Protein AF-A0A840XYU3-F1 (afdb_monomer)

pLDDT: mean 92.29, std 11.72, range [39.78, 98.94]

Secondary structure (DSSP, 8-state):
----EEEETTEEEETTSPEEETTTTEEE--SS---S--EEE-HHHHHHHHHHTS------EEEE--SS--HHHHHHHHHHHHHHHHTT--EEE--SSTHHHHHHHHHHHTT--EEEEESSS-GGGS-TT-SEEEE---GGGHHHHHHHH-SEEEE----SSSP-HHHHHHHHHHHHTT-EEEE-TTS---TTPEE-SSHHHHHHHHHHHHTT-SPP--PPP--

Radius of gyration: 17.76 Å; Cα contacts (8 Å, |Δi|>4): 536; chains: 1; bounding box: 40×42×53 Å

Solvent-accessible surface area (backbone atoms only — not comparable to full-atom values): 11229 Å² total; per-residue (Å²): 131,84,77,51,29,32,43,31,88,90,40,50,32,39,73,90,53,28,34,55,39,40,76,78,49,41,76,38,86,57,97,68,74,79,89,57,80,66,40,81,42,54,55,48,58,46,39,22,41,28,45,73,72,50,70,24,66,73,58,29,35,23,46,42,35,21,68,82,48,52,75,64,24,31,50,47,16,18,43,32,24,22,42,35,12,67,34,47,37,32,32,34,31,59,22,32,66,38,16,35,31,31,19,21,43,20,13,43,78,47,72,28,49,27,34,10,49,30,40,42,70,59,47,82,66,36,33,94,39,43,72,44,56,43,43,63,52,58,40,74,61,47,47,56,50,50,29,67,68,27,57,30,38,37,27,25,18,28,49,56,88,79,59,25,61,68,35,52,50,30,51,52,48,20,39,74,69,41,26,51,32,34,24,30,87,42,20,58,92,55,94,81,55,44,77,32,95,46,36,64,56,46,36,41,52,52,23,27,48,62,65,59,71,46,79,76,50,74,51,78,78,89,123

Foldseek 3Di:
DQFFWKQAPLWIATPVQWTQDQAVLDTHHDPDHGPGDIDTDHLLRVLLCSQPPSVHDQQEEEEDEDQADDPQLLVQLLQLLQLQLLSNHEYEYQQAHDSPLSSLNSNVVNVGAYEHEHLAQDQVRGRPSHPHRDGDVNHLVCLLVRLVSHQAYEYSAQQDPVRDPSQVVSQVSNLQVQHAYEYEDHGDDDPQHHYDPHSNRVSSVVSCVSSVNDDGRDRPPDD

Organism: NCBI:txid1452450

Nearest PDB structures (foldseek):
  6y01-assembly1_CCC  TM=9.067E-01  e=8.355E-12  Rippkaea orientalis PCC 8801
  1wek-assembly1_F  TM=7.446E-01  e=6.866E-07  Thermus thermophilus
  1wek-assembly1_C  TM=6.849E-01  e=1.318E-06  Thermus thermophilus
  1wek-assembly1_E  TM=6.751E-01  e=2.246E-06  Thermus thermophilus
  5wq3-assembly1_C-3  TM=7.238E-01  e=1.328E-05  Corynebacterium glutamicum

Sequence (223 aa):
MQDDLLLADAVLWRGDGAMLDPLTLRWQERPSRPTGKARPVSATEAARWVLTQGGGRRLPVAIIGPREPTPRALADAEAVGRALALLGFPLICGGRGGAMEAASRGCAAAGGLMIGILPSEDWREANPHVAIPLATGIGEARNAIIATAAFALVSVGGREEPVSYGTISEMAFGLRHGRLVIGMEEAPDLPGVVRCATAEEAAARVAARYLGLAPPSRAPAAG

Structure (mmCIF, N/CA/C/O backbone):
data_AF-A0A840XYU3-F1
#
_entry.id   AF-A0A840XYU3-F1
#
loop_
_atom_site.group_PDB
_atom_site.id
_atom_site.type_symbol
_atom_site.label_atom_id
_atom_site.label_alt_id
_atom_site.label_comp_id
_atom_site.label_asym_id
_atom_site.label_entity_id
_atom_site.label_seq_id
_atom_site.pdbx_PDB_ins_code
_atom_site.Cartn_x
_atom_site.Cartn_y
_atom_site.Cartn_z
_atom_site.occupancy
_atom_site.B_iso_or_equiv
_atom_site.auth_seq_id
_atom_site.auth_comp_id
_atom_site.auth_asym_id
_atom_site.auth_atom_id
_atom_site.pdbx_PDB_model_num
ATOM 1 N N . MET A 1 1 ? 5.800 4.715 22.056 1.00 43.78 1 MET A N 1
ATOM 2 C CA . MET A 1 1 ? 4.642 4.308 22.872 1.00 43.78 1 MET A CA 1
ATOM 3 C C . MET A 1 1 ? 3.892 3.281 22.061 1.00 43.78 1 MET A C 1
ATOM 5 O O . MET A 1 1 ? 3.690 3.520 20.880 1.00 43.78 1 MET A O 1
ATOM 9 N N . GLN A 1 2 ? 3.618 2.116 22.632 1.00 53.22 2 GLN A N 1
ATOM 10 C CA . GLN A 1 2 ? 2.767 1.123 21.989 1.00 53.22 2 GLN A CA 1
ATOM 11 C C . GLN A 1 2 ? 1.339 1.642 22.156 1.00 53.22 2 GLN A C 1
ATOM 13 O O . GLN A 1 2 ? 0.924 1.889 23.284 1.00 53.22 2 GLN A O 1
ATOM 18 N N . ASP A 1 3 ? 0.653 1.954 21.060 1.00 66.50 3 ASP A N 1
ATOM 19 C CA . ASP A 1 3 ? -0.721 2.440 21.152 1.00 66.50 3 ASP A CA 1
ATOM 20 C C . ASP A 1 3 ? -1.597 1.299 21.673 1.00 66.50 3 ASP A C 1
ATOM 22 O O . ASP A 1 3 ? -1.727 0.262 21.019 1.00 66.50 3 ASP A O 1
ATOM 26 N N . ASP A 1 4 ? -2.161 1.475 22.868 1.00 88.25 4 ASP A N 1
ATOM 27 C CA . ASP A 1 4 ? -3.043 0.495 23.499 1.00 88.25 4 ASP A CA 1
ATOM 28 C C . ASP A 1 4 ? -4.364 0.431 22.722 1.00 88.25 4 ASP A C 1
ATOM 30 O O . ASP A 1 4 ? -5.292 1.198 22.977 1.00 88.25 4 ASP A O 1
ATOM 34 N N . LEU A 1 5 ? -4.447 -0.451 21.728 1.00 94.12 5 LEU A N 1
ATOM 35 C CA . LEU A 1 5 ? -5.662 -0.673 20.950 1.00 94.12 5 LEU A CA 1
ATOM 36 C C . LEU A 1 5 ? -6.465 -1.835 21.531 1.00 94.12 5 LEU A C 1
ATOM 38 O O . LEU A 1 5 ? -5.931 -2.901 21.848 1.00 94.12 5 LEU A O 1
ATOM 42 N N . LEU A 1 6 ? -7.776 -1.641 21.628 1.00 94.06 6 LEU A N 1
ATOM 43 C CA . LEU A 1 6 ? -8.706 -2.595 22.219 1.00 94.06 6 LEU A CA 1
ATOM 44 C C . LEU A 1 6 ? -9.883 -2.826 21.271 1.00 94.06 6 LEU A C 1
ATOM 46 O O . LEU A 1 6 ? -10.494 -1.878 20.785 1.00 94.06 6 LEU A O 1
ATOM 50 N N . LEU A 1 7 ? -10.242 -4.085 21.039 1.00 93.38 7 LEU A N 1
ATOM 51 C CA . LEU A 1 7 ? -11.465 -4.455 20.334 1.00 93.38 7 LEU A CA 1
ATOM 52 C C . LEU A 1 7 ? -12.524 -4.890 21.351 1.00 93.38 7 LEU A C 1
ATOM 54 O O . LEU A 1 7 ? -12.299 -5.836 22.108 1.00 93.38 7 LEU A O 1
ATOM 58 N N . ALA A 1 8 ? -13.670 -4.213 21.365 1.00 91.94 8 ALA A N 1
ATOM 59 C CA . ALA A 1 8 ? -14.793 -4.520 22.250 1.00 91.94 8 ALA A CA 1
ATOM 60 C C . ALA A 1 8 ? -16.113 -4.164 21.562 1.00 91.94 8 ALA A C 1
ATOM 62 O 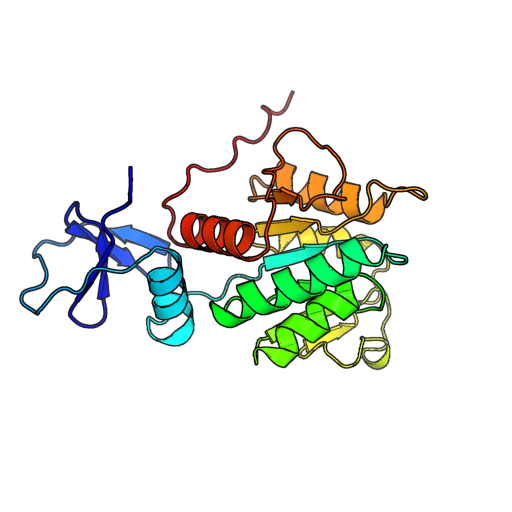O . ALA A 1 8 ? -16.197 -3.123 20.919 1.00 91.94 8 ALA A O 1
ATOM 63 N N . ASP A 1 9 ? -17.130 -5.020 21.691 1.00 87.38 9 ASP A N 1
ATOM 64 C CA . ASP A 1 9 ? -18.490 -4.770 21.185 1.00 87.38 9 ASP A CA 1
ATOM 65 C C . ASP A 1 9 ? -18.545 -4.376 19.693 1.00 87.38 9 ASP A C 1
ATOM 67 O O . ASP A 1 9 ? -19.297 -3.495 19.292 1.00 87.38 9 ASP A O 1
ATOM 71 N N . ALA A 1 10 ? -17.716 -5.032 18.866 1.00 89.38 10 ALA A N 1
ATOM 72 C CA . ALA A 1 10 ? -17.535 -4.731 17.438 1.00 89.38 10 ALA A CA 1
ATOM 73 C C . ALA A 1 10 ? -17.100 -3.280 17.152 1.00 89.38 10 ALA A C 1
ATOM 75 O O . ALA A 1 10 ? -17.437 -2.709 16.117 1.00 89.38 10 ALA A O 1
ATOM 76 N N . VAL A 1 11 ? -16.326 -2.698 18.067 1.00 91.25 11 VAL A N 1
ATOM 77 C CA . VAL A 1 11 ? -15.784 -1.346 17.983 1.00 91.25 11 VAL A CA 1
ATOM 78 C C . VAL A 1 11 ? -14.295 -1.368 18.331 1.00 91.25 11 VAL A C 1
ATOM 80 O O . VAL A 1 11 ? -13.872 -2.061 19.261 1.00 91.25 11 VAL A O 1
ATOM 83 N N . LEU A 1 12 ? -13.499 -0.598 17.584 1.00 94.44 12 LEU A N 1
ATOM 84 C CA . LEU A 1 12 ? -12.086 -0.384 17.879 1.00 94.44 12 LEU A CA 1
ATOM 85 C C . LEU A 1 12 ? -11.907 0.850 18.770 1.00 94.44 12 LEU A C 1
ATOM 87 O O . LEU A 1 12 ? -12.360 1.948 18.438 1.00 94.44 12 LEU A O 1
ATOM 91 N N . TRP A 1 13 ? -11.194 0.655 19.870 1.00 93.00 13 TRP A N 1
ATOM 92 C CA . TRP A 1 13 ? -10.909 1.649 20.893 1.00 93.00 13 TRP A CA 1
ATOM 93 C C . TRP A 1 13 ? -9.406 1.876 21.026 1.00 93.00 13 TRP A C 1
ATOM 95 O O . TRP A 1 13 ? -8.604 0.974 20.777 1.00 93.00 13 TRP A O 1
ATOM 105 N N . ARG A 1 14 ? -9.041 3.073 21.473 1.00 91.88 14 ARG A N 1
ATOM 106 C CA . ARG A 1 14 ? -7.701 3.432 21.937 1.00 91.88 14 ARG A CA 1
ATOM 107 C C . ARG A 1 14 ? -7.708 3.523 23.465 1.00 91.88 14 ARG A C 1
ATOM 109 O O . ARG A 1 14 ? -8.756 3.757 24.063 1.00 91.88 14 ARG A O 1
ATOM 116 N N . GLY A 1 15 ? -6.562 3.319 24.113 1.00 86.62 15 GLY A N 1
ATOM 117 C CA . GLY A 1 15 ? -6.442 3.208 25.574 1.00 86.62 15 GLY A CA 1
ATOM 118 C C . GLY A 1 15 ? -6.895 4.444 26.360 1.00 86.62 15 GLY A C 1
ATOM 119 O O . GLY A 1 15 ? -7.270 4.338 27.528 1.00 86.62 15 GLY A O 1
ATOM 120 N N . ASP A 1 16 ? -6.950 5.607 25.710 1.00 87.12 16 ASP A N 1
ATOM 121 C CA . ASP A 1 16 ? -7.533 6.833 26.265 1.00 87.12 16 ASP A CA 1
ATOM 122 C C . ASP A 1 16 ? -9.074 6.811 26.316 1.00 87.12 16 ASP A C 1
ATOM 124 O O . ASP A 1 16 ? -9.685 7.631 26.995 1.00 87.12 16 ASP A O 1
ATOM 128 N N . GLY A 1 17 ? -9.714 5.822 25.691 1.00 87.94 17 GLY A N 1
ATOM 129 C CA . GLY A 1 17 ? -11.164 5.669 25.608 1.00 87.94 17 GLY A CA 1
ATOM 130 C C . GLY A 1 17 ? -11.772 6.239 24.329 1.00 87.94 17 GLY A C 1
ATOM 131 O O . GLY A 1 17 ? -12.995 6.209 24.193 1.00 87.94 17 GLY A O 1
ATOM 132 N N . ALA A 1 18 ? -10.962 6.732 23.387 1.00 91.38 18 ALA A N 1
ATOM 133 C CA . ALA A 1 18 ? -11.467 7.170 22.094 1.00 91.38 18 ALA A CA 1
ATOM 134 C C . ALA A 1 18 ? -11.875 5.973 21.221 1.00 91.38 18 ALA A C 1
ATOM 136 O O . ALA A 1 18 ? -11.224 4.927 21.219 1.00 91.38 18 ALA A O 1
ATOM 137 N N . MET A 1 19 ? -12.937 6.147 20.440 1.00 92.75 19 MET A N 1
ATOM 138 C CA . MET A 1 19 ? -13.451 5.175 19.479 1.00 92.75 19 MET A CA 1
ATOM 139 C C . MET A 1 19 ? -13.054 5.570 18.057 1.00 92.75 19 MET A C 1
ATOM 141 O O . MET A 1 19 ? -13.192 6.736 17.687 1.00 92.75 19 MET A O 1
ATOM 145 N N . LEU A 1 20 ? -12.626 4.613 17.234 1.00 94.62 20 LEU A N 1
ATOM 146 C CA . LEU A 1 20 ? -12.404 4.869 15.813 1.00 94.62 20 LEU A CA 1
ATOM 147 C C . LEU A 1 20 ? -13.741 4.889 15.061 1.00 94.62 20 LEU A C 1
ATOM 149 O O . LEU A 1 20 ? -14.465 3.895 15.049 1.00 94.62 20 LEU A O 1
ATOM 153 N N . ASP A 1 21 ? -14.034 5.986 14.368 1.00 94.31 21 ASP A N 1
ATOM 154 C CA . ASP A 1 21 ? -15.036 5.992 13.303 1.00 94.31 21 ASP A CA 1
ATOM 155 C C . ASP A 1 21 ? -14.424 5.364 12.036 1.00 94.31 21 ASP A C 1
ATOM 157 O O . ASP A 1 21 ? -13.499 5.940 11.454 1.00 94.31 21 ASP A O 1
ATOM 161 N N . PRO A 1 22 ? -14.917 4.200 11.576 1.00 93.25 22 PRO A N 1
ATOM 162 C CA . PRO A 1 22 ? -14.317 3.465 10.464 1.00 93.25 22 PRO A CA 1
ATOM 163 C C . PRO A 1 22 ? -14.476 4.177 9.110 1.00 93.25 22 PRO A C 1
ATOM 165 O O . PRO A 1 22 ? -13.704 3.925 8.180 1.00 93.25 22 PRO A O 1
ATOM 168 N N . LEU A 1 23 ? -15.448 5.084 8.974 1.00 93.19 23 LEU A N 1
ATOM 169 C CA . LEU A 1 23 ? -15.700 5.796 7.723 1.00 93.19 23 LEU A CA 1
ATOM 170 C C . LEU A 1 23 ? -14.867 7.065 7.598 1.00 93.19 23 LEU A C 1
ATOM 172 O O . LEU A 1 23 ? -14.498 7.437 6.484 1.00 93.19 23 LEU A O 1
ATOM 176 N N . THR A 1 24 ? -14.592 7.747 8.707 1.00 93.12 24 THR A N 1
ATOM 177 C CA . THR A 1 24 ? -13.773 8.970 8.706 1.00 93.12 24 THR A CA 1
ATOM 178 C C . THR A 1 24 ? -12.330 8.727 9.135 1.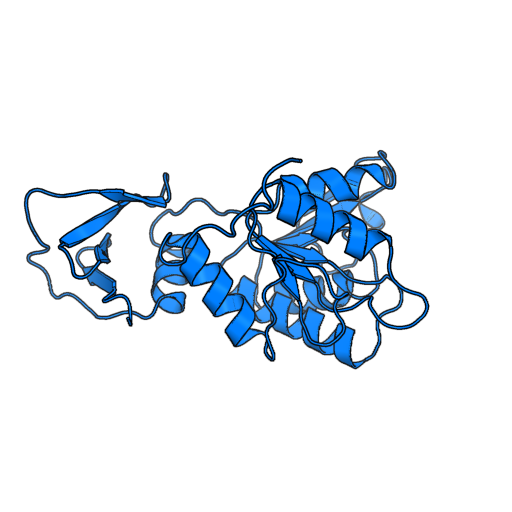00 93.12 24 THR A C 1
ATOM 180 O O . THR A 1 24 ? -11.485 9.594 8.913 1.00 93.12 24 THR A O 1
ATOM 183 N N . LEU A 1 25 ? -12.045 7.553 9.712 1.00 92.56 25 LEU A N 1
ATOM 184 C CA . LEU A 1 25 ? -10.766 7.170 10.318 1.00 92.56 25 LEU A CA 1
ATOM 185 C C . LEU A 1 25 ? -10.306 8.162 11.396 1.00 92.56 25 LEU A C 1
ATOM 187 O O . LEU A 1 25 ? -9.113 8.397 11.581 1.00 92.56 25 LEU A O 1
ATOM 191 N N . ARG A 1 26 ? -11.266 8.776 12.098 1.00 93.31 26 ARG A N 1
ATOM 192 C CA . ARG A 1 26 ? -11.010 9.701 13.204 1.00 93.31 26 ARG A CA 1
ATOM 193 C C . ARG A 1 26 ? -11.346 9.042 14.530 1.00 93.31 26 ARG A C 1
ATOM 195 O O . ARG A 1 26 ? -12.370 8.377 14.658 1.00 93.31 26 ARG A O 1
ATOM 202 N N . TRP A 1 27 ? -10.494 9.289 15.515 1.00 93.62 27 TRP A N 1
ATOM 203 C CA . TRP A 1 27 ? -10.746 8.941 16.907 1.00 93.62 27 TRP A CA 1
ATOM 204 C C . TRP A 1 27 ? -11.700 9.967 17.522 1.00 93.62 27 TRP A C 1
ATOM 206 O O . TRP A 1 27 ? -11.443 11.168 17.444 1.00 93.62 27 TRP A O 1
ATOM 216 N N . GLN A 1 28 ? -12.804 9.496 18.093 1.00 92.62 28 GLN A N 1
ATOM 217 C CA . GLN A 1 28 ? -13.862 10.316 18.679 1.00 92.62 28 GLN A CA 1
ATOM 218 C C . GLN A 1 28 ? -14.058 9.947 20.147 1.00 92.62 28 GLN A C 1
ATOM 220 O O . GLN A 1 28 ? -14.021 8.770 20.511 1.00 92.62 28 GLN A O 1
ATOM 225 N N . GLU A 1 29 ? -14.298 10.947 20.990 1.00 88.00 29 GLU A N 1
ATOM 226 C CA . GLU A 1 29 ? -14.695 10.706 22.374 1.00 88.00 29 GLU A CA 1
ATOM 227 C C . GLU A 1 29 ? -16.095 10.086 22.423 1.00 88.00 29 GLU A C 1
ATOM 229 O O . GLU A 1 29 ? -16.994 10.463 21.665 1.00 88.00 29 GLU A O 1
ATOM 234 N N . ARG A 1 30 ? -16.291 9.133 23.336 1.00 74.25 30 ARG A N 1
ATOM 235 C CA . ARG A 1 30 ? -17.612 8.600 23.669 1.00 74.25 30 ARG A CA 1
ATOM 236 C C . ARG A 1 30 ? -17.901 8.760 25.158 1.00 74.25 30 ARG A C 1
ATOM 238 O O . ARG A 1 30 ? -16.986 8.639 25.968 1.00 74.25 30 ARG A O 1
ATOM 245 N N . PRO A 1 31 ? -19.177 8.964 25.527 1.00 61.16 31 PRO A N 1
ATOM 246 C CA . PRO A 1 31 ? -19.562 9.180 26.918 1.00 61.16 31 PRO A CA 1
ATOM 247 C C . PRO A 1 31 ? -19.416 7.936 27.809 1.00 61.16 31 PRO A C 1
ATOM 249 O O . PRO A 1 31 ? -19.335 8.079 29.025 1.00 61.16 31 PRO A O 1
ATOM 252 N N . SER A 1 32 ? -19.362 6.721 27.250 1.00 68.62 32 SER A N 1
ATOM 253 C CA . SER A 1 32 ? -19.168 5.492 28.029 1.00 68.62 32 SER A CA 1
ATOM 254 C C . SER A 1 32 ? -18.184 4.525 27.369 1.00 68.62 32 SER A C 1
ATOM 256 O O . SER A 1 32 ? -18.225 4.286 26.159 1.00 68.62 32 SER A O 1
ATOM 258 N N . ARG A 1 33 ? -17.291 3.968 28.199 1.00 66.62 33 ARG A N 1
ATOM 259 C CA . ARG A 1 33 ? -16.359 2.890 27.837 1.00 66.62 33 ARG A CA 1
ATOM 260 C C . ARG A 1 33 ? -17.118 1.578 27.586 1.00 66.62 33 ARG A C 1
ATOM 262 O O . ARG A 1 33 ? -18.207 1.405 28.138 1.00 66.62 33 ARG A O 1
ATOM 269 N N . PRO A 1 34 ? -16.553 0.653 26.788 1.00 65.94 34 PRO A N 1
ATOM 270 C CA . PRO A 1 34 ? -17.180 -0.638 26.532 1.00 65.94 34 PRO A CA 1
ATOM 271 C C . PRO A 1 34 ? -17.427 -1.390 27.844 1.00 65.94 34 PRO A C 1
ATOM 273 O O . PRO A 1 34 ? -16.566 -1.430 28.723 1.00 65.94 34 PRO A O 1
ATOM 276 N N . THR A 1 35 ? -18.618 -1.970 27.975 1.00 67.69 35 THR A N 1
ATOM 277 C CA . THR A 1 35 ? -19.001 -2.815 29.116 1.00 67.69 35 THR A CA 1
ATOM 278 C C . THR A 1 35 ? -18.702 -4.294 28.853 1.00 67.69 35 THR A C 1
ATOM 280 O O . THR A 1 35 ? -18.696 -5.094 29.790 1.00 67.69 35 THR A O 1
ATOM 283 N N . GLY A 1 36 ? -18.430 -4.664 27.594 1.00 70.19 36 GLY A N 1
ATOM 284 C CA . GLY A 1 36 ? -18.009 -6.000 27.184 1.00 70.19 36 GLY A CA 1
ATOM 285 C C . GLY A 1 36 ? -16.531 -6.313 27.455 1.00 70.19 36 GLY A C 1
ATOM 286 O O . GLY A 1 36 ? -15.731 -5.460 27.841 1.00 70.19 36 GLY A O 1
ATOM 287 N N . LYS A 1 37 ? -16.141 -7.576 27.225 1.00 81.50 37 LYS A N 1
ATOM 288 C CA . LYS A 1 37 ? -14.739 -8.019 27.327 1.00 81.50 37 LYS A CA 1
ATOM 289 C C . LYS A 1 37 ? -13.902 -7.370 26.221 1.00 81.50 37 LYS A C 1
ATOM 291 O O . LYS A 1 37 ? -14.009 -7.756 25.060 1.00 81.50 37 LYS A O 1
ATOM 296 N N . ALA A 1 38 ? -13.044 -6.426 26.593 1.00 87.31 38 ALA A N 1
ATOM 297 C CA . ALA A 1 38 ? -12.075 -5.829 25.683 1.00 87.31 38 ALA A CA 1
ATOM 298 C C . ALA A 1 38 ? -10.901 -6.782 25.415 1.00 87.31 38 ALA A C 1
ATOM 300 O O . ALA A 1 38 ? -10.324 -7.348 26.346 1.00 87.31 38 ALA A O 1
ATOM 301 N N . ARG A 1 39 ? -10.531 -6.943 24.141 1.00 92.44 39 ARG A N 1
ATOM 302 C CA . ARG A 1 39 ? -9.364 -7.724 23.711 1.00 92.44 39 ARG A CA 1
ATOM 303 C C . ARG A 1 39 ? -8.277 -6.790 23.165 1.00 92.44 39 ARG A C 1
ATOM 305 O O . ARG A 1 39 ? -8.560 -6.083 22.197 1.00 92.44 39 ARG A O 1
ATOM 312 N N . PRO A 1 40 ? -7.049 -6.811 23.710 1.00 94.19 40 PRO A N 1
ATOM 313 C CA . PRO A 1 40 ? -5.915 -6.108 23.118 1.00 94.19 40 PRO A CA 1
ATOM 314 C C . PRO A 1 40 ? -5.625 -6.586 21.695 1.00 94.19 40 PRO A C 1
ATOM 316 O O . PRO A 1 40 ? -5.710 -7.784 21.405 1.00 94.19 40 PRO A O 1
ATOM 319 N N . VAL A 1 41 ? -5.294 -5.646 20.814 1.00 95.75 41 VAL A N 1
ATOM 320 C CA . VAL A 1 41 ? -4.943 -5.903 19.413 1.00 95.75 41 VAL A CA 1
ATOM 321 C C . VAL A 1 41 ? -3.733 -5.071 19.009 1.00 95.75 41 VAL A C 1
ATOM 323 O O . VAL A 1 41 ? -3.562 -3.939 19.448 1.00 95.75 41 VAL A O 1
ATOM 326 N N . SER A 1 42 ? -2.893 -5.615 18.139 1.00 95.12 42 SER A N 1
ATOM 327 C CA . SER A 1 42 ? -1.846 -4.844 17.465 1.00 95.12 42 SER A CA 1
ATOM 328 C C . SER A 1 42 ? -2.432 -3.913 16.392 1.00 95.12 42 SER A C 1
ATOM 330 O O . SER A 1 42 ? -3.568 -4.086 15.945 1.00 95.12 42 SER A O 1
ATOM 332 N N . ALA A 1 43 ? -1.645 -2.942 15.913 1.00 95.12 43 ALA A N 1
ATOM 333 C CA . ALA A 1 43 ? -2.072 -2.033 14.843 1.00 95.12 43 ALA A CA 1
ATOM 334 C C . ALA A 1 43 ? -2.430 -2.768 13.537 1.00 95.12 43 ALA A C 1
ATOM 336 O O . ALA A 1 43 ? -3.369 -2.379 12.843 1.00 95.12 43 ALA A O 1
ATOM 337 N N . THR A 1 44 ? -1.721 -3.849 13.203 1.00 97.00 44 THR A N 1
ATOM 338 C CA . THR A 1 44 ? -2.005 -4.660 12.011 1.00 97.00 44 THR A CA 1
ATOM 339 C C . THR A 1 44 ? -3.290 -5.468 12.172 1.00 97.00 44 THR A C 1
ATOM 341 O O . THR A 1 44 ? -4.116 -5.476 11.260 1.00 97.00 44 THR A O 1
ATOM 344 N N . GLU A 1 45 ? -3.520 -6.082 13.337 1.00 97.25 45 GLU A N 1
ATOM 345 C CA . GLU A 1 45 ? -4.784 -6.767 13.642 1.00 97.25 45 GLU A CA 1
ATOM 346 C C . GLU A 1 45 ? -5.974 -5.802 13.638 1.00 97.25 45 GLU A C 1
ATOM 348 O O . GLU A 1 45 ? -7.023 -6.120 13.080 1.00 97.25 45 GLU A O 1
ATOM 353 N N . ALA A 1 46 ? -5.804 -4.614 14.222 1.00 97.19 46 ALA A N 1
ATOM 354 C CA . ALA A 1 46 ? -6.819 -3.571 14.254 1.00 97.19 46 ALA A CA 1
ATOM 355 C C . ALA A 1 46 ? -7.159 -3.063 12.845 1.00 97.19 46 ALA A C 1
ATOM 357 O O . ALA A 1 46 ? -8.330 -3.044 12.474 1.00 97.19 46 ALA A O 1
ATOM 358 N N . ALA A 1 47 ? -6.157 -2.711 12.031 1.00 97.62 47 ALA A N 1
ATOM 359 C CA . ALA A 1 47 ? -6.377 -2.270 10.653 1.00 97.62 47 ALA A CA 1
ATOM 360 C C . ALA A 1 47 ? -7.072 -3.358 9.822 1.00 97.62 47 ALA A C 1
ATOM 362 O O . ALA A 1 47 ? -8.049 -3.070 9.128 1.00 97.62 47 ALA A O 1
ATOM 363 N N . ARG A 1 48 ? -6.632 -4.617 9.961 1.00 98.00 48 ARG A N 1
ATOM 364 C CA . ARG A 1 48 ? -7.267 -5.762 9.302 1.00 98.00 48 ARG A CA 1
ATOM 365 C C . ARG A 1 48 ? -8.723 -5.911 9.710 1.00 98.00 48 ARG A C 1
ATOM 367 O O . ARG A 1 48 ? -9.580 -6.064 8.841 1.00 98.00 48 ARG A O 1
ATOM 374 N N . TRP A 1 49 ? -9.018 -5.849 11.007 1.00 97.75 49 TRP A N 1
ATOM 375 C CA . TRP A 1 49 ? -10.391 -5.909 11.495 1.00 97.75 49 TRP A CA 1
ATOM 376 C C . TRP A 1 49 ? -11.230 -4.774 10.899 1.00 97.75 49 TRP A C 1
ATOM 378 O O . TRP A 1 49 ? -12.281 -5.046 10.328 1.00 97.75 49 TRP A O 1
ATOM 388 N N . VAL A 1 50 ? -10.742 -3.529 10.922 1.00 97.62 50 VAL A N 1
ATOM 389 C CA . VAL A 1 50 ? -11.452 -2.370 10.353 1.00 97.62 50 VAL A CA 1
ATOM 390 C C . VAL A 1 50 ? -11.757 -2.574 8.861 1.00 97.62 50 VAL A C 1
ATOM 392 O O . VAL A 1 50 ? -12.884 -2.337 8.435 1.00 97.62 50 VAL A O 1
ATOM 395 N N . LEU A 1 51 ? -10.793 -3.048 8.067 1.00 97.38 51 LEU A N 1
ATOM 396 C CA . LEU A 1 51 ? -10.929 -3.216 6.610 1.00 97.38 51 LEU A CA 1
ATOM 397 C C . LEU A 1 51 ? -11.820 -4.400 6.191 1.00 97.38 51 LEU A C 1
ATOM 399 O O . LEU A 1 51 ? -12.422 -4.372 5.110 1.00 97.38 51 LEU A O 1
ATOM 403 N N . THR A 1 52 ? -11.898 -5.442 7.024 1.00 95.56 52 THR A N 1
ATOM 404 C CA . THR A 1 52 ? -12.569 -6.711 6.679 1.00 95.56 52 THR A CA 1
ATOM 405 C C . THR A 1 52 ? -13.894 -6.935 7.403 1.00 95.56 52 THR A C 1
ATOM 407 O O . THR A 1 52 ? -14.777 -7.580 6.846 1.00 95.56 52 THR A O 1
ATOM 410 N N . GLN A 1 53 ? -14.052 -6.399 8.614 1.00 95.81 53 GLN A N 1
ATOM 411 C CA . GLN A 1 53 ? -15.202 -6.650 9.492 1.00 95.81 53 GLN A CA 1
ATOM 412 C C . GLN A 1 53 ? -15.811 -5.356 10.053 1.00 95.81 53 GLN A C 1
ATOM 414 O O . GLN A 1 53 ? -17.025 -5.265 10.189 1.00 95.81 53 GLN A O 1
ATOM 419 N N . GLY A 1 54 ? -14.991 -4.344 10.343 1.00 93.50 54 GLY A N 1
ATOM 420 C CA . GLY A 1 54 ? -15.397 -3.094 10.993 1.00 93.50 54 GLY A CA 1
ATOM 421 C C . GLY A 1 54 ? -15.981 -2.023 10.067 1.00 93.50 54 GLY A C 1
ATOM 422 O O . GLY A 1 54 ? -16.215 -0.907 10.519 1.00 93.50 54 GLY A O 1
ATOM 423 N N . GLY A 1 55 ? -16.193 -2.320 8.780 1.00 94.81 55 GLY A N 1
ATOM 424 C CA . GLY A 1 55 ? -16.827 -1.394 7.830 1.00 94.81 55 GLY A CA 1
ATOM 425 C C . GLY A 1 55 ? -15.965 -0.193 7.417 1.00 94.81 55 GLY A C 1
ATOM 426 O O . GLY A 1 55 ? -16.498 0.837 7.010 1.00 94.81 55 GLY A O 1
ATOM 427 N N . GLY A 1 56 ? -14.640 -0.303 7.533 1.00 95.56 56 GLY A N 1
ATOM 428 C CA . GLY A 1 56 ? -13.696 0.762 7.206 1.00 95.56 56 GLY A CA 1
ATOM 429 C C . GLY A 1 56 ? -13.641 1.138 5.730 1.00 95.56 56 GLY A C 1
ATOM 430 O O . GLY A 1 56 ? -13.793 0.289 4.847 1.00 95.56 56 GLY A O 1
ATOM 431 N N . ARG A 1 57 ? -13.345 2.413 5.444 1.00 95.69 57 ARG A N 1
ATOM 432 C CA . ARG A 1 57 ? -13.044 2.845 4.070 1.00 95.69 57 ARG A CA 1
ATOM 433 C C . ARG A 1 57 ? -11.789 2.152 3.548 1.00 95.69 57 ARG A C 1
ATOM 435 O O . ARG A 1 57 ? -10.699 2.321 4.081 1.00 95.69 57 ARG A O 1
ATOM 442 N N . ARG A 1 58 ? -11.921 1.448 2.427 1.00 95.25 58 ARG A N 1
ATOM 443 C CA . ARG A 1 58 ? -10.801 0.780 1.759 1.00 95.25 58 ARG A CA 1
ATOM 444 C C . ARG A 1 58 ? -10.012 1.780 0.920 1.00 95.25 58 ARG A C 1
ATOM 446 O O . ARG A 1 58 ? -10.401 2.102 -0.198 1.00 95.25 58 ARG A O 1
ATOM 453 N N . LEU A 1 59 ? -8.928 2.297 1.488 1.00 96.56 59 LEU A N 1
ATOM 454 C CA . LEU A 1 59 ? -8.060 3.270 0.830 1.00 96.56 59 LEU A CA 1
ATOM 455 C C . LEU A 1 59 ? -6.882 2.548 0.154 1.00 96.56 59 LEU A C 1
ATOM 457 O O . LEU A 1 59 ? -6.196 1.783 0.834 1.00 96.56 59 LEU A O 1
ATOM 461 N N . PRO A 1 60 ? -6.643 2.749 -1.154 1.00 98.12 60 PRO A N 1
ATOM 462 C CA . PRO A 1 60 ? -5.643 1.976 -1.876 1.00 98.12 60 PRO A CA 1
ATOM 463 C C . PRO A 1 60 ? -4.213 2.360 -1.505 1.00 98.12 60 PRO A C 1
ATOM 465 O O . PRO A 1 60 ? -3.906 3.534 -1.304 1.00 98.12 60 PRO A O 1
ATOM 468 N N . VAL A 1 61 ? -3.329 1.367 -1.453 1.00 98.81 61 VAL A N 1
ATOM 469 C CA . VAL A 1 61 ? -1.884 1.556 -1.258 1.00 98.81 61 VAL A CA 1
ATOM 470 C C . VAL A 1 61 ? -1.185 1.327 -2.591 1.00 98.81 61 VAL A C 1
ATOM 472 O O . VAL A 1 61 ? -1.391 0.289 -3.222 1.00 98.81 61 VAL A O 1
ATOM 475 N N . ALA A 1 62 ? -0.382 2.290 -3.042 1.00 98.75 62 ALA A N 1
ATOM 476 C CA . ALA A 1 62 ? 0.360 2.128 -4.283 1.00 98.75 62 ALA A CA 1
ATOM 477 C C . ALA A 1 62 ? 1.614 1.288 -4.076 1.00 98.75 62 ALA A C 1
ATOM 479 O O . ALA A 1 62 ? 2.354 1.515 -3.118 1.00 98.75 62 ALA A O 1
ATOM 480 N N . ILE A 1 63 ? 1.887 0.383 -5.013 1.00 98.62 63 ILE A N 1
ATOM 481 C CA . ILE A 1 63 ? 3.194 -0.266 -5.133 1.00 98.62 63 ILE A CA 1
ATOM 482 C C . ILE A 1 63 ? 3.818 0.183 -6.448 1.00 98.62 63 ILE A C 1
ATOM 484 O O . ILE A 1 63 ? 3.260 -0.050 -7.522 1.00 98.62 63 ILE A O 1
ATOM 488 N N . ILE A 1 64 ? 4.967 0.844 -6.338 1.00 98.06 64 ILE A N 1
ATOM 489 C CA . ILE A 1 64 ? 5.676 1.482 -7.448 1.00 98.06 64 ILE A CA 1
ATOM 490 C C . ILE A 1 64 ? 7.086 0.906 -7.563 1.00 98.06 64 ILE A C 1
ATOM 492 O O . ILE A 1 64 ? 7.712 0.543 -6.567 1.00 98.06 64 ILE A O 1
ATOM 496 N N . GLY A 1 65 ? 7.596 0.801 -8.784 1.00 96.44 65 GLY A N 1
ATOM 497 C CA . GLY A 1 65 ? 8.901 0.200 -9.034 1.00 96.44 65 GLY A CA 1
ATOM 498 C C . GLY A 1 65 ? 9.240 0.130 -10.523 1.00 96.44 65 GLY A C 1
ATOM 499 O O . GLY A 1 65 ? 8.402 0.475 -11.361 1.00 96.44 65 GLY A O 1
ATOM 500 N N . PRO A 1 66 ? 10.464 -0.302 -10.860 1.00 94.88 66 PRO A N 1
ATOM 501 C CA . PRO A 1 66 ? 10.964 -0.318 -12.228 1.00 94.88 66 PRO A CA 1
ATOM 502 C C . PRO A 1 66 ? 10.259 -1.365 -13.101 1.00 94.88 66 PRO A C 1
ATOM 504 O O . PRO A 1 66 ? 9.754 -2.388 -12.625 1.00 94.88 66 PRO A O 1
ATOM 507 N N . ARG A 1 67 ? 10.282 -1.119 -14.418 1.00 93.38 67 ARG A N 1
ATOM 508 C CA . ARG A 1 67 ? 9.844 -2.085 -15.440 1.00 93.38 67 ARG A CA 1
ATOM 509 C C . ARG A 1 67 ? 10.773 -3.297 -15.517 1.00 93.38 67 ARG A C 1
ATOM 511 O O . ARG A 1 67 ? 10.298 -4.403 -15.745 1.00 93.38 67 ARG A O 1
ATOM 518 N N . GLU A 1 68 ? 12.063 -3.075 -15.300 1.00 93.44 68 GLU A N 1
ATOM 519 C CA . GLU A 1 68 ? 13.116 -4.091 -15.301 1.00 93.44 68 GLU A CA 1
ATOM 520 C C . GLU A 1 68 ? 13.707 -4.181 -13.885 1.00 93.44 68 GLU A C 1
ATOM 522 O O . GLU A 1 68 ? 14.734 -3.576 -13.595 1.00 93.44 68 GLU A O 1
ATOM 527 N N . PRO A 1 69 ? 12.998 -4.825 -12.941 1.00 95.19 69 PRO A N 1
ATOM 528 C CA . PRO A 1 69 ? 13.462 -4.969 -11.567 1.00 95.19 69 PRO A CA 1
ATOM 529 C C . PRO A 1 69 ? 14.569 -6.016 -11.434 1.00 95.19 69 PRO A C 1
ATOM 531 O O . PRO A 1 69 ? 14.597 -7.019 -12.148 1.00 95.19 69 PRO A O 1
ATOM 534 N N . THR A 1 70 ? 15.411 -5.832 -10.423 1.00 96.69 70 THR A N 1
ATOM 535 C CA . THR A 1 70 ? 16.330 -6.869 -9.952 1.00 96.69 70 THR A CA 1
ATOM 536 C C . THR A 1 70 ? 15.553 -8.046 -9.336 1.00 96.69 70 THR A C 1
ATOM 538 O O . THR A 1 70 ? 14.382 -7.902 -8.954 1.00 96.69 70 THR A O 1
ATOM 541 N N . PRO A 1 71 ? 16.193 -9.214 -9.144 1.00 97.00 71 PRO A N 1
ATOM 542 C CA . PRO A 1 71 ? 15.595 -10.320 -8.397 1.00 97.00 71 PRO A CA 1
ATOM 543 C C . PRO A 1 71 ? 15.153 -9.944 -6.977 1.00 97.00 71 PRO A C 1
ATOM 545 O O . PRO A 1 71 ? 14.131 -10.437 -6.499 1.00 97.00 71 PRO A O 1
ATOM 548 N N . ARG A 1 72 ? 15.892 -9.057 -6.303 1.00 96.25 72 ARG A N 1
ATOM 549 C CA . ARG A 1 72 ? 15.547 -8.606 -4.954 1.00 96.25 72 ARG A CA 1
ATOM 550 C C . ARG A 1 72 ? 14.355 -7.654 -4.973 1.00 96.25 72 ARG A C 1
ATOM 552 O O . ARG A 1 72 ? 13.422 -7.877 -4.210 1.00 96.25 72 ARG A O 1
ATOM 559 N N . ALA A 1 73 ? 14.316 -6.686 -5.888 1.00 97.44 73 ALA A N 1
ATOM 560 C CA . ALA A 1 73 ? 13.152 -5.820 -6.074 1.00 97.44 73 ALA A CA 1
ATOM 561 C C . ALA A 1 73 ? 11.884 -6.616 -6.437 1.00 97.44 73 ALA A C 1
ATOM 563 O O . ALA A 1 73 ? 10.793 -6.277 -5.985 1.00 97.44 73 ALA A O 1
ATOM 564 N N . LEU A 1 74 ? 12.006 -7.704 -7.211 1.00 98.44 74 LEU A N 1
ATOM 565 C CA . LEU A 1 74 ? 10.896 -8.632 -7.475 1.00 98.44 74 LEU A CA 1
ATOM 566 C C . LEU A 1 74 ? 10.411 -9.335 -6.201 1.00 98.44 74 LEU A C 1
ATOM 568 O O . LEU A 1 74 ? 9.201 -9.435 -5.986 1.00 98.44 74 LEU A O 1
ATOM 572 N N . ALA A 1 75 ? 11.336 -9.819 -5.368 1.00 98.56 75 ALA A N 1
ATOM 573 C CA . ALA A 1 75 ? 11.006 -10.474 -4.105 1.00 98.56 75 ALA A CA 1
ATOM 574 C C . ALA A 1 75 ? 10.334 -9.500 -3.125 1.00 98.56 75 ALA A C 1
ATOM 576 O O . ALA A 1 75 ? 9.282 -9.823 -2.570 1.00 98.56 75 ALA A O 1
ATOM 577 N N . ASP A 1 76 ? 10.880 -8.290 -2.983 1.00 98.62 76 ASP A N 1
ATOM 578 C CA . ASP A 1 76 ? 10.300 -7.224 -2.164 1.00 98.62 76 ASP A CA 1
ATOM 579 C C . ASP A 1 76 ? 8.909 -6.834 -2.679 1.00 98.62 76 ASP A C 1
ATOM 581 O O . ASP A 1 76 ? 7.968 -6.731 -1.894 1.00 98.62 76 ASP A O 1
ATOM 585 N N . ALA A 1 77 ? 8.740 -6.684 -3.997 1.00 98.75 77 ALA A N 1
ATOM 586 C CA . ALA A 1 77 ? 7.451 -6.378 -4.610 1.00 98.75 77 ALA A CA 1
ATOM 587 C C . ALA A 1 77 ? 6.384 -7.423 -4.275 1.00 98.75 77 ALA A C 1
ATOM 589 O O . ALA A 1 77 ? 5.291 -7.072 -3.822 1.00 98.75 77 ALA A O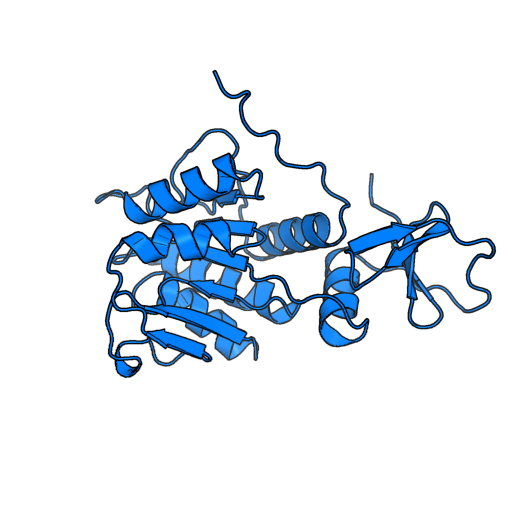 1
ATOM 590 N N . GLU A 1 78 ? 6.696 -8.706 -4.472 1.00 98.88 78 GLU A N 1
ATOM 591 C CA . GLU A 1 78 ? 5.768 -9.795 -4.177 1.00 98.88 78 GLU A CA 1
ATOM 592 C C . GLU A 1 78 ? 5.449 -9.885 -2.678 1.00 98.88 78 GLU A C 1
ATOM 594 O O . GLU A 1 78 ? 4.280 -10.020 -2.303 1.00 98.88 78 GLU A O 1
ATOM 599 N N . ALA A 1 79 ? 6.462 -9.765 -1.816 1.00 98.88 79 ALA A N 1
ATOM 600 C CA . ALA A 1 79 ? 6.290 -9.814 -0.368 1.00 98.88 79 ALA A CA 1
ATOM 601 C C . ALA A 1 79 ? 5.431 -8.646 0.143 1.00 98.88 79 ALA A C 1
ATOM 603 O O . ALA A 1 79 ? 4.481 -8.866 0.897 1.00 98.88 79 ALA A O 1
ATOM 604 N N . VAL A 1 80 ? 5.698 -7.417 -0.313 1.00 98.94 80 VAL A N 1
ATOM 605 C CA . VAL A 1 80 ? 4.913 -6.220 0.031 1.00 98.94 80 VAL A CA 1
ATOM 606 C C . VAL A 1 80 ? 3.471 -6.353 -0.458 1.00 98.94 80 VAL A C 1
ATOM 608 O O . VAL A 1 80 ? 2.538 -6.105 0.311 1.00 98.94 80 VAL A O 1
ATOM 611 N N . GLY A 1 81 ? 3.273 -6.788 -1.709 1.00 98.88 81 GLY A N 1
ATOM 612 C CA . GLY A 1 81 ? 1.943 -7.019 -2.275 1.00 98.88 81 GLY A CA 1
ATOM 613 C C . GLY A 1 81 ? 1.130 -8.020 -1.453 1.00 98.88 81 GLY A C 1
ATOM 614 O O . GLY A 1 81 ? -0.030 -7.766 -1.128 1.00 98.88 81 GLY A O 1
ATOM 615 N N . ARG A 1 82 ? 1.760 -9.125 -1.041 1.00 98.94 82 ARG A N 1
ATOM 616 C CA . ARG A 1 82 ? 1.155 -10.144 -0.175 1.00 98.94 82 ARG A CA 1
ATOM 617 C C . ARG A 1 82 ? 0.830 -9.599 1.217 1.00 98.94 82 ARG A C 1
ATOM 619 O O . ARG A 1 82 ? -0.289 -9.776 1.692 1.00 98.94 82 ARG A O 1
ATOM 626 N N . ALA A 1 83 ? 1.780 -8.927 1.866 1.00 98.88 83 ALA A N 1
ATOM 627 C CA . ALA A 1 83 ? 1.632 -8.440 3.237 1.00 98.88 83 ALA A CA 1
ATOM 628 C C . ALA A 1 83 ? 0.490 -7.421 3.372 1.00 98.88 83 ALA A C 1
ATOM 630 O O . ALA A 1 83 ? -0.345 -7.540 4.269 1.00 98.88 83 ALA A O 1
ATOM 631 N N . LEU A 1 84 ? 0.400 -6.453 2.456 1.00 98.81 84 LEU A N 1
ATOM 632 C CA . LEU A 1 84 ? -0.669 -5.451 2.471 1.00 98.81 84 LEU A CA 1
ATOM 633 C C . LEU A 1 84 ? -2.041 -6.055 2.133 1.00 98.81 84 LEU A C 1
ATOM 635 O O . LEU A 1 84 ? -3.041 -5.700 2.761 1.00 98.81 84 LEU A O 1
ATOM 63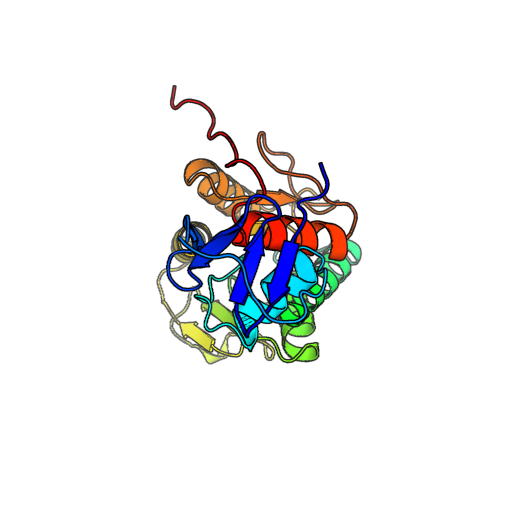9 N N . ALA A 1 85 ? -2.089 -7.003 1.192 1.00 98.62 85 ALA A N 1
ATOM 640 C CA . ALA A 1 85 ? -3.312 -7.721 0.845 1.00 98.62 85 ALA A CA 1
ATOM 641 C C . ALA A 1 85 ? -3.858 -8.555 2.017 1.00 98.62 85 ALA A C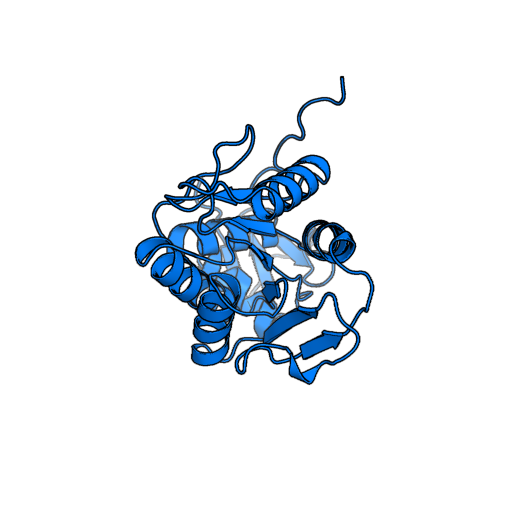 1
ATOM 643 O O . ALA A 1 85 ? -5.063 -8.542 2.259 1.00 98.62 85 ALA A O 1
ATOM 644 N N . LEU A 1 86 ? -2.990 -9.205 2.804 1.00 98.62 86 LEU A N 1
ATOM 645 C CA . LEU A 1 86 ? -3.388 -9.954 4.007 1.00 98.62 86 LEU A CA 1
ATOM 646 C C . LEU A 1 86 ? -4.023 -9.068 5.093 1.00 98.62 86 LEU A C 1
ATOM 648 O O . LEU A 1 86 ? -4.827 -9.552 5.895 1.00 98.62 86 LEU A O 1
ATOM 652 N N . LEU A 1 87 ? -3.696 -7.773 5.115 1.00 98.38 87 LEU A N 1
ATOM 653 C CA . LEU A 1 87 ? -4.355 -6.785 5.974 1.00 98.38 87 LEU A CA 1
ATOM 654 C C . LEU A 1 87 ? -5.685 -6.277 5.392 1.00 98.38 87 LEU A C 1
ATOM 656 O O . LEU A 1 87 ? -6.433 -5.607 6.094 1.00 98.38 87 LEU A O 1
ATOM 660 N N . GLY A 1 88 ? -6.010 -6.599 4.140 1.00 98.19 88 GLY A N 1
ATOM 661 C CA . GLY A 1 88 ? -7.247 -6.182 3.476 1.00 98.19 88 GLY A CA 1
ATOM 662 C C . GLY A 1 88 ? -7.169 -4.829 2.766 1.00 98.19 88 GLY A C 1
ATOM 663 O O . GLY A 1 88 ? -8.210 -4.296 2.375 1.00 98.19 88 GLY A O 1
ATOM 664 N N . PHE A 1 89 ? -5.972 -4.259 2.584 1.00 98.62 89 PHE A N 1
ATOM 665 C CA . PHE A 1 89 ? -5.819 -3.058 1.763 1.00 98.62 89 PHE A CA 1
ATOM 666 C C . PHE A 1 89 ? -6.040 -3.400 0.282 1.00 98.62 89 PHE A C 1
ATOM 668 O O . PHE A 1 89 ? -5.436 -4.355 -0.214 1.00 98.62 89 PHE A O 1
ATOM 675 N N . PRO A 1 90 ? -6.854 -2.623 -0.459 1.00 98.62 90 PRO A N 1
ATOM 676 C CA . PRO A 1 90 ? -6.759 -2.642 -1.909 1.00 98.62 90 PRO A CA 1
ATOM 677 C C . PRO A 1 90 ? -5.410 -2.056 -2.326 1.00 98.62 90 PRO A C 1
ATOM 679 O O . PRO A 1 90 ? -4.884 -1.147 -1.680 1.00 98.62 90 PRO A O 1
ATOM 682 N N . LEU A 1 91 ? -4.850 -2.568 -3.412 1.00 98.88 91 LEU A N 1
ATOM 683 C CA . LEU A 1 91 ? -3.585 -2.103 -3.961 1.00 98.88 91 LEU A CA 1
ATOM 684 C C . LEU A 1 91 ? -3.818 -1.423 -5.303 1.00 98.88 91 LEU A C 1
ATOM 686 O O . LEU A 1 91 ? -4.765 -1.752 -6.016 1.00 98.88 91 LEU A O 1
ATOM 690 N N . ILE A 1 92 ? -2.954 -0.471 -5.637 1.00 98.81 92 ILE A N 1
ATOM 691 C CA . ILE A 1 92 ? -2.973 0.231 -6.920 1.00 98.81 92 ILE A CA 1
ATOM 692 C C . ILE A 1 92 ? -1.572 0.241 -7.540 1.00 98.81 92 ILE A C 1
ATOM 694 O O . ILE A 1 92 ? -0.575 0.438 -6.849 1.00 98.81 92 ILE A O 1
ATOM 698 N N . CYS A 1 93 ? -1.470 0.009 -8.844 1.00 98.19 93 CYS A N 1
ATOM 699 C CA . CYS A 1 93 ? -0.211 0.113 -9.581 1.00 98.19 93 CYS A CA 1
ATOM 700 C C . CYS A 1 93 ? -0.468 0.475 -11.052 1.00 98.19 93 CYS A C 1
ATOM 702 O O . CYS A 1 93 ? -1.609 0.628 -11.484 1.00 98.19 93 CYS A O 1
ATOM 704 N N . GLY A 1 94 ? 0.592 0.581 -11.852 1.00 96.50 94 GLY A N 1
ATOM 705 C CA . GLY A 1 94 ? 0.508 0.781 -13.303 1.00 96.50 94 GLY A CA 1
ATOM 706 C C . GLY A 1 94 ? 0.095 -0.466 -14.102 1.00 96.50 94 GLY A C 1
ATOM 707 O O . GLY A 1 94 ? 0.060 -0.420 -15.329 1.00 96.50 94 GLY A O 1
ATOM 708 N N . GLY A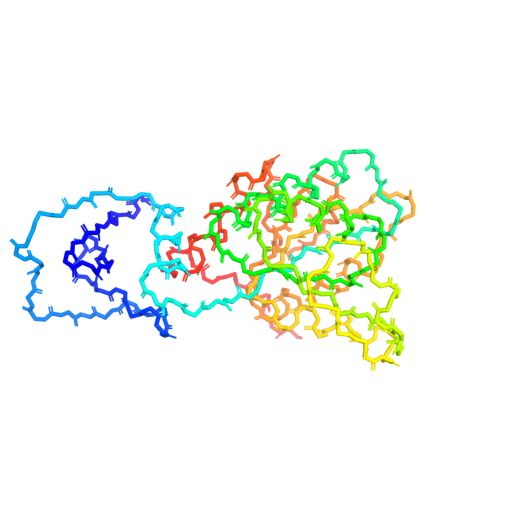 1 95 ? -0.172 -1.599 -13.455 1.00 93.69 95 GLY A N 1
ATOM 709 C CA . GLY A 1 95 ? -0.882 -2.745 -14.035 1.00 93.69 95 GLY A CA 1
ATOM 710 C C . GLY A 1 95 ? -0.174 -3.557 -15.125 1.00 93.69 95 GLY A C 1
ATOM 711 O O . GLY A 1 95 ? -0.733 -4.555 -15.556 1.00 93.69 95 GLY A O 1
ATOM 712 N N . ARG A 1 96 ? 1.034 -3.188 -15.566 1.00 93.88 96 ARG A N 1
ATOM 713 C CA . ARG A 1 96 ? 1.831 -3.952 -16.552 1.00 93.88 96 ARG A CA 1
ATOM 714 C C . ARG A 1 96 ? 2.853 -4.874 -15.852 1.00 93.88 96 ARG A C 1
ATOM 716 O O . ARG A 1 96 ? 2.679 -5.186 -14.675 1.00 93.88 96 ARG A O 1
ATOM 723 N N . GLY A 1 97 ? 3.872 -5.330 -16.587 1.00 95.25 97 GLY A N 1
ATOM 724 C CA . GLY A 1 97 ? 4.955 -6.205 -16.114 1.00 95.25 97 GLY A CA 1
ATOM 725 C C . GLY A 1 97 ? 5.934 -5.567 -15.115 1.00 95.25 97 GLY A C 1
ATOM 726 O O . GLY A 1 97 ? 5.759 -4.424 -14.680 1.00 95.25 97 GLY A O 1
ATOM 727 N N . GLY A 1 98 ? 7.002 -6.298 -14.790 1.00 96.31 98 GLY A N 1
ATOM 728 C CA . GLY A 1 98 ? 8.096 -5.826 -13.933 1.00 96.31 98 GLY A CA 1
ATOM 729 C C . GLY A 1 98 ? 7.762 -5.899 -12.442 1.00 96.31 98 GLY A C 1
ATOM 730 O O . GLY A 1 98 ? 7.082 -6.824 -11.994 1.00 96.31 98 GLY A O 1
ATOM 731 N N . ALA A 1 99 ? 8.209 -4.911 -11.658 1.00 97.50 99 ALA A N 1
ATOM 732 C CA . ALA A 1 99 ? 7.969 -4.892 -10.209 1.00 97.50 99 ALA A CA 1
ATOM 733 C C . ALA A 1 99 ? 6.467 -4.936 -9.870 1.00 97.50 99 ALA A C 1
ATOM 735 O O . ALA A 1 99 ? 6.036 -5.622 -8.946 1.00 97.50 99 ALA A O 1
ATOM 736 N N . MET A 1 100 ? 5.647 -4.245 -10.665 1.00 96.81 100 MET A N 1
ATOM 737 C CA . MET A 1 100 ? 4.199 -4.174 -10.464 1.00 96.81 100 MET A CA 1
ATOM 738 C C . MET A 1 100 ? 3.503 -5.520 -10.680 1.00 96.81 100 MET A C 1
ATOM 740 O O . MET A 1 100 ? 2.530 -5.819 -9.990 1.00 96.81 100 MET A O 1
ATOM 744 N N . GLU A 1 101 ? 3.994 -6.353 -11.596 1.00 98.69 101 GLU A N 1
ATOM 745 C CA . GLU A 1 101 ? 3.462 -7.700 -11.814 1.00 98.69 101 GLU A CA 1
ATOM 746 C C . GLU A 1 101 ? 3.787 -8.627 -10.643 1.00 98.69 101 GLU A C 1
ATOM 748 O O . GLU A 1 101 ? 2.903 -9.344 -10.179 1.00 98.69 101 GLU A O 1
ATOM 753 N N . ALA A 1 102 ? 5.004 -8.560 -10.095 1.00 98.75 102 ALA A N 1
ATOM 754 C CA . ALA A 1 102 ? 5.357 -9.301 -8.883 1.00 98.75 102 ALA A CA 1
ATOM 755 C C . ALA A 1 102 ? 4.499 -8.878 -7.680 1.00 98.75 102 ALA A C 1
ATOM 757 O O . ALA A 1 102 ? 3.953 -9.729 -6.976 1.00 98.75 102 ALA A O 1
ATOM 758 N N . ALA A 1 103 ? 4.282 -7.573 -7.502 1.00 98.81 103 ALA A N 1
ATOM 759 C CA . ALA A 1 103 ? 3.366 -7.054 -6.491 1.00 98.81 103 ALA A CA 1
ATOM 760 C C . ALA A 1 103 ? 1.919 -7.529 -6.698 1.00 98.81 103 ALA A C 1
ATOM 762 O O . ALA A 1 103 ? 1.249 -7.930 -5.743 1.00 98.81 103 ALA A O 1
ATOM 763 N N . SER A 1 104 ? 1.447 -7.529 -7.948 1.00 98.81 104 SER A N 1
ATOM 764 C CA . SER A 1 104 ? 0.113 -8.017 -8.318 1.00 98.81 104 SER A CA 1
ATOM 765 C C . SER A 1 104 ? -0.025 -9.511 -8.025 1.00 98.81 104 SER A C 1
ATOM 767 O O . SER A 1 104 ? -1.024 -9.927 -7.443 1.00 98.81 104 SER A O 1
ATOM 769 N N . ARG A 1 105 ? 1.005 -10.310 -8.324 1.00 98.88 105 ARG A N 1
ATOM 770 C CA . ARG A 1 105 ? 1.061 -11.742 -8.005 1.00 98.88 105 ARG A CA 1
ATOM 771 C C . ARG A 1 105 ? 0.971 -11.997 -6.503 1.00 98.88 105 ARG A C 1
ATOM 773 O O . ARG A 1 105 ? 0.156 -12.812 -6.078 1.00 98.88 105 ARG A O 1
ATOM 780 N N . GLY A 1 106 ? 1.757 -11.280 -5.698 1.00 98.88 106 GLY A N 1
ATOM 781 C CA . GLY A 1 106 ? 1.717 -11.386 -4.236 1.00 98.88 106 GLY A CA 1
ATOM 782 C C . GLY A 1 106 ? 0.354 -11.005 -3.658 1.00 98.88 106 GLY A C 1
ATOM 783 O O . GLY A 1 106 ? -0.179 -11.710 -2.801 1.00 98.88 106 GLY A O 1
ATOM 784 N N . CYS A 1 107 ? -0.244 -9.934 -4.186 1.00 98.88 107 CYS A N 1
ATOM 785 C CA . CYS A 1 107 ? -1.594 -9.496 -3.840 1.00 98.88 107 CYS A CA 1
ATOM 786 C C . CYS A 1 107 ? -2.643 -10.574 -4.146 1.00 98.88 107 CYS A C 1
ATOM 788 O O . CYS A 1 107 ? -3.404 -10.967 -3.261 1.00 98.88 107 CYS A O 1
ATOM 790 N N . ALA A 1 108 ? -2.647 -11.093 -5.376 1.00 98.81 108 ALA A N 1
ATOM 791 C CA . ALA A 1 108 ? -3.586 -12.115 -5.825 1.00 98.81 108 ALA A CA 1
ATOM 792 C C . ALA A 1 108 ? -3.438 -13.422 -5.029 1.00 98.81 108 ALA A C 1
ATOM 794 O O . ALA A 1 108 ? -4.438 -14.004 -4.614 1.00 98.81 108 ALA A O 1
ATOM 795 N N . ALA A 1 109 ? -2.204 -13.846 -4.733 1.00 98.69 109 ALA A N 1
ATOM 796 C CA . ALA A 1 109 ? -1.930 -15.035 -3.922 1.00 98.69 109 ALA A CA 1
ATOM 797 C C . ALA A 1 109 ? -2.468 -14.929 -2.482 1.00 98.69 109 ALA A C 1
ATOM 799 O O . ALA A 1 109 ? -2.726 -15.948 -1.846 1.00 98.69 109 ALA A O 1
ATOM 800 N N . ALA A 1 110 ? -2.648 -13.709 -1.968 1.00 98.50 110 ALA A N 1
ATOM 801 C CA . ALA A 1 110 ? -3.264 -13.438 -0.670 1.00 98.50 110 ALA A CA 1
ATOM 802 C C . ALA A 1 110 ? -4.788 -13.207 -0.743 1.00 98.50 110 ALA A C 1
ATOM 804 O O . ALA A 1 110 ? -5.400 -12.900 0.279 1.00 98.50 110 ALA A O 1
ATOM 805 N N . GLY A 1 111 ? -5.407 -13.323 -1.925 1.00 98.12 111 GLY A N 1
ATOM 806 C CA . GLY A 1 111 ? -6.822 -12.999 -2.134 1.00 98.12 111 GLY A CA 1
ATOM 807 C C . GLY A 1 111 ? -7.127 -11.496 -2.070 1.00 98.12 111 GLY A C 1
ATOM 808 O O . GLY A 1 111 ? -8.258 -11.110 -1.776 1.00 98.12 111 GLY A O 1
ATOM 809 N N . GLY A 1 112 ? -6.119 -10.648 -2.290 1.00 98.19 112 GLY A N 1
ATOM 810 C CA . GLY A 1 112 ? -6.253 -9.194 -2.294 1.00 98.19 112 GLY A CA 1
ATOM 811 C C . GLY A 1 112 ? -6.866 -8.633 -3.578 1.00 98.19 112 GLY A C 1
ATOM 812 O O . GLY A 1 112 ? -7.082 -9.339 -4.561 1.00 98.19 112 GLY A O 1
ATOM 813 N N . LEU A 1 113 ? -7.123 -7.323 -3.568 1.00 98.56 113 LEU A N 1
ATOM 814 C CA . LEU A 1 113 ? -7.672 -6.590 -4.708 1.00 98.56 113 LEU A CA 1
ATOM 815 C C . LEU A 1 113 ? -6.609 -5.667 -5.311 1.00 98.56 113 LEU A C 1
ATOM 817 O O . LEU A 1 113 ? -6.281 -4.645 -4.710 1.00 98.56 113 LEU A O 1
ATOM 821 N N . MET A 1 114 ? -6.113 -6.001 -6.504 1.00 98.75 114 MET A N 1
ATOM 822 C CA . MET A 1 114 ? -5.179 -5.163 -7.263 1.00 98.75 114 MET A CA 1
ATOM 823 C C . MET A 1 114 ? -5.904 -4.355 -8.347 1.00 98.75 114 MET A C 1
ATOM 825 O O . MET A 1 114 ? -6.569 -4.926 -9.215 1.00 98.75 114 MET A O 1
ATOM 829 N N . ILE A 1 115 ? -5.726 -3.035 -8.321 1.00 98.81 115 ILE A N 1
ATOM 830 C CA . ILE A 1 115 ? -6.214 -2.077 -9.318 1.00 98.81 115 ILE A CA 1
ATOM 831 C C . ILE A 1 115 ? -5.036 -1.661 -10.208 1.00 98.81 115 ILE A C 1
ATOM 833 O O . ILE A 1 115 ? -4.044 -1.121 -9.723 1.00 98.81 115 ILE A O 1
ATOM 837 N N . GLY A 1 116 ? -5.137 -1.892 -11.514 1.00 98.38 116 GLY A N 1
ATOM 838 C CA . GLY A 1 116 ? -4.104 -1.518 -12.481 1.00 98.38 116 GLY A CA 1
ATOM 839 C C . GLY A 1 116 ? -4.532 -0.314 -13.310 1.00 98.38 116 GL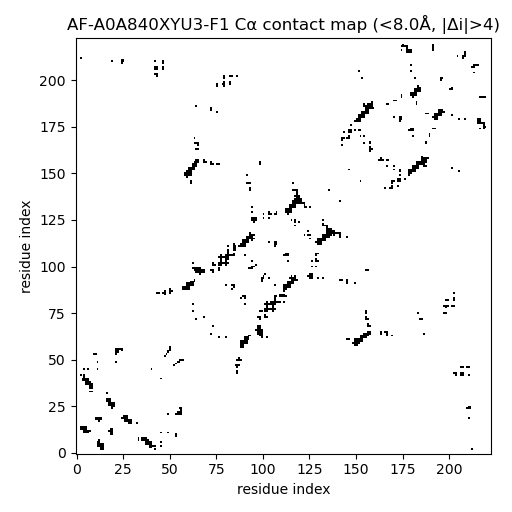Y A C 1
ATOM 840 O O . GLY A 1 116 ? -5.476 -0.424 -14.081 1.00 98.38 116 GLY A O 1
ATOM 841 N N . ILE A 1 117 ? -3.836 0.816 -13.203 1.00 98.31 117 ILE A N 1
ATOM 842 C CA . ILE A 1 117 ? -4.066 1.988 -14.059 1.00 98.31 117 ILE A CA 1
ATOM 843 C C . ILE A 1 117 ? -3.184 1.848 -15.296 1.00 98.31 117 ILE A C 1
ATOM 845 O O . ILE A 1 117 ? -1.975 2.042 -15.211 1.00 98.31 117 ILE A O 1
ATOM 849 N N . LEU A 1 118 ? -3.748 1.482 -16.444 1.00 97.69 118 LEU A N 1
ATOM 850 C CA . LEU A 1 118 ? -2.999 1.220 -17.679 1.00 97.69 118 LEU A CA 1
ATOM 851 C C . LEU A 1 118 ? -2.834 2.499 -18.507 1.00 97.69 118 LEU A C 1
ATOM 853 O O . LEU A 1 118 ? -3.719 3.351 -18.461 1.00 97.69 118 LEU A O 1
ATOM 857 N N . PRO A 1 119 ? -1.742 2.657 -19.280 1.00 96.19 119 PRO A N 1
ATOM 858 C CA . PRO A 1 119 ? -1.508 3.875 -20.052 1.00 96.19 119 PRO A CA 1
ATOM 859 C C . PRO A 1 119 ? -2.216 3.844 -21.414 1.00 96.19 119 PRO A C 1
ATOM 861 O O . PRO A 1 119 ? -2.288 4.868 -22.082 1.00 96.19 119 PRO A O 1
ATOM 864 N N . SER A 1 120 ? -2.694 2.670 -21.826 1.00 95.81 120 SER A N 1
ATOM 865 C CA . SER A 1 120 ? -3.360 2.359 -23.085 1.00 95.81 120 SER A CA 1
ATOM 866 C C . SER A 1 120 ? -4.870 2.229 -22.888 1.00 95.81 120 SER A C 1
ATOM 868 O O . SER A 1 120 ? -5.378 2.306 -21.765 1.00 95.81 120 SER A O 1
ATOM 870 N N . GLU A 1 121 ? -5.576 2.041 -23.998 1.00 96.88 121 GLU A N 1
ATOM 871 C CA . GLU A 1 121 ? -7.028 1.847 -24.055 1.00 96.88 121 GLU A CA 1
ATOM 872 C C . GLU A 1 121 ? -7.436 0.360 -24.016 1.00 96.88 121 GLU A C 1
ATOM 874 O O . GLU A 1 121 ? -8.619 0.054 -23.868 1.00 96.88 121 GLU A O 1
ATOM 879 N N . ASP A 1 122 ? -6.480 -0.577 -24.089 1.00 97.50 122 ASP A N 1
ATOM 880 C CA . ASP A 1 122 ? -6.761 -2.014 -23.999 1.00 97.50 122 ASP A CA 1
ATOM 881 C C . ASP A 1 122 ? -6.498 -2.553 -22.584 1.00 97.50 122 ASP A C 1
ATOM 883 O O . ASP A 1 122 ? -5.359 -2.663 -22.124 1.00 97.50 122 ASP A O 1
ATOM 887 N N . TRP A 1 123 ? -7.573 -2.945 -21.895 1.00 97.50 123 TRP A N 1
ATOM 888 C CA . TRP A 1 123 ? -7.506 -3.537 -20.558 1.00 97.50 123 TRP A CA 1
ATOM 889 C C . TRP A 1 123 ? -6.760 -4.876 -20.529 1.00 97.50 123 TRP A C 1
ATOM 891 O O . TRP A 1 123 ? -6.248 -5.265 -19.479 1.00 97.50 123 TRP A O 1
ATOM 901 N N . ARG A 1 124 ? -6.668 -5.570 -21.672 1.00 97.56 124 ARG A N 1
ATOM 902 C CA . ARG A 1 124 ? -5.989 -6.868 -21.807 1.00 97.56 124 ARG A CA 1
ATOM 903 C C . ARG A 1 124 ? -4.473 -6.762 -21.693 1.00 97.56 124 ARG A C 1
ATOM 905 O O . ARG A 1 124 ? -3.809 -7.777 -21.531 1.00 97.56 124 ARG A O 1
ATOM 912 N N . GLU A 1 125 ? -3.920 -5.552 -21.761 1.00 96.94 125 GLU A N 1
ATOM 913 C CA . GLU A 1 125 ? -2.498 -5.317 -21.511 1.00 96.94 125 GLU A CA 1
ATOM 914 C C . GLU A 1 125 ? -2.124 -5.372 -20.023 1.00 96.94 125 GLU A C 1
ATOM 916 O O . GLU A 1 125 ? -0.941 -5.280 -19.678 1.00 96.94 125 GLU A O 1
ATOM 921 N N . ALA A 1 126 ? -3.110 -5.478 -19.127 1.00 98.00 126 ALA A N 1
ATOM 922 C CA . ALA A 1 126 ? -2.829 -5.727 -17.726 1.00 98.00 126 ALA A CA 1
ATOM 923 C C . ALA A 1 126 ? -2.144 -7.084 -17.529 1.00 98.00 126 ALA A C 1
ATOM 925 O O . ALA A 1 126 ? -2.448 -8.061 -18.214 1.00 98.00 126 ALA A O 1
ATOM 926 N N . ASN A 1 127 ? -1.246 -7.161 -16.547 1.00 98.06 127 ASN A N 1
ATOM 927 C CA . ASN A 1 127 ? -0.705 -8.447 -16.127 1.00 98.06 127 ASN A CA 1
ATOM 928 C C . ASN A 1 127 ? -1.834 -9.350 -15.568 1.00 98.06 127 ASN A C 1
ATOM 930 O O . ASN A 1 127 ? -2.828 -8.829 -15.048 1.00 98.06 127 ASN A O 1
ATOM 934 N N . PRO A 1 128 ? -1.688 -10.690 -15.610 1.00 98.25 128 PRO A N 1
ATOM 935 C CA . PRO A 1 128 ? -2.763 -11.629 -15.259 1.00 98.25 128 PRO A CA 1
ATOM 936 C C . PRO A 1 128 ? -3.262 -11.559 -13.809 1.00 98.25 128 PRO A C 1
ATOM 938 O O . PRO A 1 128 ? -4.258 -12.193 -13.469 1.00 98.25 128 PRO A O 1
ATOM 941 N N . HIS A 1 129 ? -2.556 -10.839 -12.936 1.00 98.62 129 HIS A N 1
ATOM 942 C CA . HIS A 1 129 ? -2.860 -10.748 -11.511 1.00 98.62 129 HIS A CA 1
ATOM 943 C C . HIS A 1 129 ? -3.598 -9.454 -11.132 1.00 98.62 129 HIS A C 1
ATOM 945 O O . HIS A 1 129 ? -3.975 -9.278 -9.972 1.00 98.62 129 HIS A O 1
ATOM 951 N N . VAL A 1 130 ? -3.813 -8.536 -12.080 1.00 98.62 130 VAL A N 1
ATOM 952 C CA . VAL A 1 130 ? -4.647 -7.347 -11.869 1.00 98.62 130 VAL A CA 1
ATOM 953 C C . VAL A 1 130 ? -6.119 -7.751 -11.887 1.00 98.62 130 VAL A C 1
ATOM 955 O O . VAL A 1 130 ? -6.618 -8.275 -12.878 1.00 98.62 130 VAL A O 1
ATOM 958 N N . ALA A 1 131 ? -6.834 -7.454 -10.802 1.00 98.25 131 ALA A N 1
ATOM 959 C CA . ALA A 1 131 ? -8.259 -7.757 -10.686 1.00 98.25 131 ALA A CA 1
ATOM 960 C C . ALA A 1 131 ? -9.141 -6.690 -11.353 1.00 98.25 131 ALA A C 1
ATOM 962 O O . ALA A 1 131 ? -10.168 -7.015 -11.942 1.00 98.25 131 ALA A O 1
ATOM 963 N N . ILE A 1 132 ? -8.748 -5.414 -11.258 1.00 98.50 132 ILE A N 1
ATOM 964 C CA . ILE A 1 132 ? -9.474 -4.286 -11.857 1.00 98.50 132 ILE A CA 1
ATOM 965 C C . ILE A 1 132 ? -8.521 -3.518 -12.780 1.00 98.50 132 ILE A C 1
ATOM 967 O O . ILE A 1 132 ? -7.811 -2.621 -12.314 1.00 98.50 132 ILE A O 1
ATOM 971 N N . PRO A 1 133 ? -8.465 -3.860 -14.078 1.00 98.31 133 PRO A N 1
ATOM 972 C CA . PRO A 1 133 ? -7.714 -3.088 -15.057 1.00 98.31 133 PRO A CA 1
ATOM 973 C C . PRO A 1 133 ? -8.518 -1.858 -15.497 1.00 98.31 133 PRO A C 1
ATOM 975 O O . PRO A 1 133 ? -9.616 -1.969 -16.037 1.00 98.31 133 PRO A O 1
ATOM 978 N N . LEU A 1 134 ? -7.959 -0.670 -15.282 1.00 98.38 134 LEU A N 1
ATOM 979 C CA . LEU A 1 134 ? -8.490 0.604 -15.755 1.00 98.38 134 LEU A CA 1
ATOM 980 C C . LEU A 1 134 ? -7.658 1.066 -16.954 1.00 98.38 134 LEU A C 1
ATOM 982 O O . LEU A 1 134 ? -6.567 1.615 -16.793 1.00 98.38 134 LEU A O 1
ATOM 986 N N . ALA A 1 135 ? -8.167 0.813 -18.158 1.00 97.56 135 ALA A N 1
ATOM 987 C CA . ALA A 1 135 ? -7.566 1.262 -19.409 1.00 97.56 135 ALA A CA 1
ATOM 988 C C . ALA A 1 135 ? -7.851 2.751 -19.631 1.00 97.56 135 ALA A C 1
ATOM 990 O O . ALA A 1 135 ? -8.976 3.127 -19.952 1.00 97.56 135 ALA A O 1
ATOM 991 N N . THR A 1 136 ? -6.858 3.607 -19.374 1.00 97.50 136 THR A N 1
ATOM 992 C CA . THR A 1 136 ? -7.079 5.063 -19.325 1.00 97.50 136 THR A CA 1
ATOM 993 C C . THR A 1 136 ? -6.716 5.804 -20.608 1.00 97.50 136 THR A C 1
ATOM 995 O O . THR A 1 136 ? -7.226 6.898 -20.817 1.00 97.50 136 THR A O 1
ATOM 998 N N . GLY A 1 137 ? -5.821 5.264 -21.441 1.00 96.06 137 GLY A N 1
ATOM 999 C CA . GLY A 1 137 ? -5.344 5.935 -22.660 1.00 96.06 137 GLY A CA 1
ATOM 1000 C C . GLY A 1 137 ? -4.507 7.209 -22.443 1.00 96.06 137 GLY A C 1
ATOM 1001 O O . GLY A 1 137 ? -4.130 7.859 -23.411 1.00 96.06 137 GLY A O 1
ATOM 1002 N N . ILE A 1 138 ? -4.183 7.589 -21.199 1.00 96.25 138 ILE A N 1
ATOM 1003 C CA . ILE A 1 138 ? -3.513 8.874 -20.897 1.00 96.25 138 ILE A CA 1
ATOM 1004 C C . ILE A 1 138 ? -1.978 8.790 -20.842 1.00 96.25 138 ILE A C 1
ATOM 1006 O O . ILE A 1 138 ? -1.318 9.732 -20.396 1.00 96.25 138 ILE A O 1
ATOM 1010 N N . GLY A 1 139 ? -1.387 7.663 -21.244 1.00 94.06 139 GLY A N 1
ATOM 1011 C CA . GLY A 1 139 ? 0.065 7.497 -21.239 1.00 94.06 139 GLY A CA 1
ATOM 1012 C C . GLY A 1 139 ? 0.675 7.629 -19.838 1.00 94.06 139 GLY A C 1
ATOM 1013 O O . GLY A 1 139 ? 0.158 7.092 -18.857 1.00 94.06 139 GLY A O 1
ATOM 1014 N N . GLU A 1 140 ? 1.792 8.350 -19.736 1.00 89.81 140 GLU A N 1
ATOM 1015 C CA . GLU A 1 140 ? 2.541 8.534 -18.483 1.00 89.81 140 GLU A CA 1
ATOM 1016 C C . GLU A 1 140 ? 1.812 9.396 -17.443 1.00 89.81 140 GLU A C 1
ATOM 1018 O O . GLU A 1 140 ? 2.098 9.283 -16.249 1.00 89.81 140 GLU A O 1
ATOM 1023 N N . ALA A 1 141 ? 0.812 10.190 -17.850 1.00 91.75 141 ALA A N 1
ATOM 1024 C CA . ALA A 1 141 ? 0.033 11.024 -16.930 1.00 91.75 141 ALA A CA 1
ATOM 1025 C C . ALA A 1 141 ? -0.669 10.200 -15.832 1.00 91.75 141 ALA A C 1
ATOM 1027 O O . ALA A 1 141 ? -0.942 10.702 -14.740 1.00 91.75 141 ALA A O 1
ATOM 1028 N N . ARG A 1 142 ? -0.894 8.903 -16.074 1.00 93.75 142 ARG A N 1
ATOM 1029 C CA . ARG A 1 142 ? -1.437 7.960 -15.089 1.00 93.75 142 ARG A CA 1
ATOM 1030 C C . ARG A 1 142 ? -0.602 7.843 -13.814 1.00 93.75 142 ARG A C 1
ATOM 1032 O O . ARG A 1 142 ? -1.164 7.535 -12.769 1.00 93.75 142 ARG A O 1
ATOM 1039 N N . ASN A 1 143 ? 0.709 8.085 -13.881 1.00 91.94 143 ASN A N 1
ATOM 1040 C CA . ASN A 1 143 ? 1.598 7.965 -12.725 1.00 91.94 143 ASN A CA 1
ATOM 1041 C C . ASN A 1 143 ? 1.197 8.986 -11.645 1.00 91.94 143 ASN A C 1
ATOM 1043 O O . ASN A 1 143 ? 1.166 8.674 -10.456 1.00 91.94 143 ASN A O 1
ATOM 1047 N N . ALA A 1 144 ? 0.773 10.186 -12.064 1.00 92.44 144 ALA A N 1
ATOM 1048 C CA . ALA A 1 144 ? 0.206 11.178 -11.157 1.00 92.44 144 ALA A CA 1
ATOM 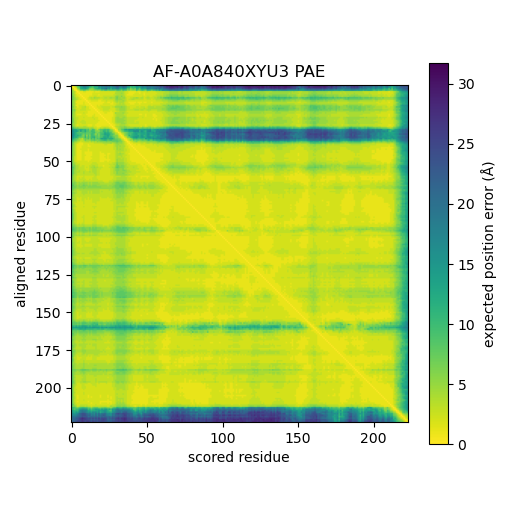1049 C C . ALA A 1 144 ? -1.114 10.688 -10.537 1.00 92.44 144 ALA A C 1
ATOM 1051 O O . ALA A 1 144 ? -1.312 10.842 -9.337 1.00 92.44 144 ALA A O 1
ATOM 1052 N N . ILE A 1 145 ? -1.988 10.030 -11.312 1.00 94.94 145 ILE A N 1
ATOM 1053 C CA . ILE A 1 145 ? -3.236 9.449 -10.786 1.00 94.94 145 ILE A CA 1
ATOM 1054 C C . ILE A 1 145 ? -2.939 8.391 -9.721 1.00 94.94 145 ILE A C 1
ATOM 1056 O O . ILE A 1 145 ? -3.542 8.440 -8.651 1.00 94.94 145 ILE A O 1
ATOM 1060 N N . ILE A 1 146 ? -2.002 7.472 -9.978 1.00 95.88 146 ILE A N 1
ATOM 1061 C CA . ILE A 1 146 ? -1.590 6.442 -9.012 1.00 95.88 146 ILE A CA 1
ATOM 1062 C C . ILE A 1 146 ? -1.112 7.111 -7.719 1.00 95.88 146 ILE A C 1
ATOM 1064 O O . ILE A 1 146 ? -1.625 6.803 -6.642 1.00 95.88 146 ILE A O 1
ATOM 1068 N N . ALA A 1 147 ? -0.190 8.071 -7.822 1.00 94.88 147 ALA A N 1
ATOM 1069 C CA . ALA A 1 147 ? 0.379 8.746 -6.661 1.00 94.88 147 ALA A CA 1
ATOM 1070 C C . ALA A 1 147 ? -0.646 9.590 -5.877 1.00 94.88 147 ALA A C 1
ATOM 1072 O O . ALA A 1 147 ? -0.598 9.638 -4.647 1.00 94.88 147 ALA A O 1
ATOM 1073 N N . THR A 1 148 ? -1.592 10.242 -6.560 1.00 93.31 148 THR A N 1
ATOM 1074 C CA . THR A 1 148 ? -2.631 11.067 -5.925 1.00 93.31 148 THR A CA 1
ATOM 1075 C C . THR A 1 148 ? -3.737 10.220 -5.284 1.00 93.31 148 THR A C 1
ATOM 1077 O O . THR A 1 148 ? -4.174 10.531 -4.168 1.00 93.31 148 THR A O 1
ATOM 1080 N N . ALA A 1 149 ? -4.186 9.159 -5.966 1.00 95.56 149 ALA A N 1
ATOM 1081 C CA . ALA A 1 149 ? -5.250 8.269 -5.498 1.00 95.56 149 ALA A CA 1
ATOM 1082 C C . ALA A 1 149 ? -4.807 7.388 -4.321 1.00 95.56 149 ALA A C 1
ATOM 1084 O O . ALA A 1 149 ? -5.638 6.979 -3.508 1.00 95.56 149 ALA A O 1
ATOM 1085 N N . ALA A 1 150 ? -3.506 7.116 -4.210 1.00 97.19 150 ALA A N 1
ATOM 1086 C CA . ALA A 1 150 ? -2.948 6.313 -3.139 1.00 97.19 150 ALA A CA 1
ATOM 1087 C C . ALA A 1 150 ? -3.031 6.999 -1.768 1.00 97.19 150 ALA A C 1
ATOM 1089 O O . ALA A 1 150 ? -2.759 8.190 -1.597 1.00 97.19 150 ALA A O 1
ATOM 1090 N N . PHE A 1 151 ? -3.353 6.205 -0.752 1.00 97.44 151 PHE A N 1
ATOM 1091 C CA . PHE A 1 151 ? -3.261 6.583 0.654 1.00 97.44 151 PHE A CA 1
ATOM 1092 C C . PHE A 1 151 ? -1.813 6.617 1.151 1.00 97.44 151 PHE A C 1
ATOM 1094 O O . PHE A 1 151 ? -1.423 7.514 1.903 1.00 97.44 151 PHE A O 1
ATOM 1101 N N . ALA A 1 152 ? -1.029 5.638 0.712 1.00 98.19 152 ALA A N 1
ATOM 1102 C CA . ALA A 1 152 ? 0.397 5.495 0.955 1.00 98.19 152 ALA A CA 1
ATOM 1103 C C . ALA A 1 152 ? 1.045 4.857 -0.280 1.00 98.19 152 ALA A C 1
ATOM 1105 O O . ALA A 1 152 ? 0.358 4.188 -1.054 1.00 98.19 152 ALA A O 1
ATOM 1106 N N . LEU A 1 153 ? 2.345 5.065 -0.460 1.00 98.69 153 LEU A N 1
ATOM 1107 C CA . LEU A 1 153 ? 3.115 4.508 -1.568 1.00 98.69 153 LEU A CA 1
ATOM 1108 C C . LEU A 1 153 ? 4.253 3.652 -1.011 1.00 98.69 153 LEU A C 1
ATOM 1110 O O . LEU A 1 153 ? 4.908 4.057 -0.051 1.00 98.69 153 LEU A O 1
ATOM 1114 N N . VAL A 1 154 ? 4.514 2.503 -1.629 1.00 98.75 154 VAL A N 1
ATOM 1115 C CA . VAL A 1 154 ? 5.673 1.654 -1.340 1.00 98.75 154 VAL A CA 1
ATOM 1116 C C . VAL A 1 154 ? 6.497 1.499 -2.612 1.00 98.75 154 VAL A C 1
ATOM 1118 O O . VAL A 1 154 ? 6.041 0.909 -3.591 1.00 98.75 154 VAL A O 1
ATOM 1121 N N . SER A 1 155 ? 7.705 2.054 -2.595 1.00 98.38 155 SER A N 1
ATOM 1122 C CA . SER A 1 155 ? 8.703 1.891 -3.644 1.00 98.38 155 SER A CA 1
ATOM 1123 C C . SER A 1 155 ? 9.543 0.655 -3.362 1.00 98.38 155 SER A C 1
ATOM 1125 O O . SER A 1 155 ? 10.152 0.556 -2.299 1.00 98.38 155 SER A O 1
ATOM 1127 N N . VAL A 1 156 ? 9.547 -0.297 -4.293 1.00 97.94 156 VAL A N 1
ATOM 1128 C CA . VAL A 1 156 ? 10.182 -1.621 -4.122 1.00 97.94 156 VAL A CA 1
ATOM 1129 C C . VAL A 1 156 ? 11.484 -1.772 -4.913 1.00 97.94 156 VAL A C 1
ATOM 1131 O O . VAL A 1 156 ? 12.084 -2.836 -4.919 1.00 97.94 156 VAL A O 1
ATOM 1134 N N . GLY A 1 157 ? 11.926 -0.712 -5.592 1.00 94.88 157 GLY A N 1
ATOM 1135 C CA . GLY A 1 157 ? 13.130 -0.716 -6.418 1.00 94.88 157 GLY A CA 1
ATOM 1136 C C . GLY A 1 157 ? 13.267 0.558 -7.249 1.00 94.88 157 GLY A C 1
ATOM 1137 O O . GLY A 1 157 ? 12.431 1.458 -7.160 1.00 94.88 157 GLY A O 1
ATOM 1138 N N . GLY A 1 158 ? 14.281 0.606 -8.114 1.00 90.94 158 GLY A N 1
ATOM 1139 C CA . GLY A 1 158 ? 14.455 1.675 -9.105 1.00 90.94 158 GLY A CA 1
ATOM 1140 C C . GLY A 1 158 ? 15.591 2.656 -8.822 1.00 90.94 158 GLY A C 1
ATOM 1141 O O . GLY A 1 158 ? 15.717 3.637 -9.551 1.00 90.94 158 GLY A O 1
ATOM 1142 N N . ARG A 1 159 ? 16.402 2.413 -7.784 1.00 91.44 159 ARG A N 1
ATOM 1143 C CA . ARG A 1 159 ? 17.675 3.113 -7.556 1.00 91.44 159 ARG A CA 1
ATOM 1144 C C . ARG A 1 159 ? 18.808 2.578 -8.433 1.00 91.44 159 ARG A C 1
ATOM 1146 O O . ARG A 1 159 ? 19.727 3.330 -8.724 1.00 91.44 159 ARG A O 1
ATOM 1153 N N . GLU A 1 160 ? 18.778 1.292 -8.775 1.00 85.81 160 GLU A N 1
ATOM 1154 C CA . GLU A 1 160 ? 19.818 0.666 -9.601 1.00 85.81 160 GLU A CA 1
ATOM 1155 C C . GLU A 1 160 ? 19.727 1.106 -11.064 1.00 85.81 160 GLU A C 1
ATOM 1157 O O . GLU A 1 160 ? 18.664 1.530 -11.514 1.00 85.81 160 GLU A O 1
ATOM 1162 N N . GLU A 1 161 ? 20.843 1.017 -11.790 1.00 81.19 161 GLU A N 1
ATOM 1163 C CA . GLU A 1 161 ? 20.927 1.427 -13.193 1.00 81.19 161 GLU A CA 1
ATOM 1164 C C . GLU A 1 161 ? 20.233 0.416 -14.135 1.00 81.19 161 GLU A C 1
ATOM 1166 O O . GLU A 1 161 ? 20.503 -0.783 -14.030 1.00 81.19 161 GLU A O 1
ATOM 1171 N N . PRO A 1 162 ? 19.398 0.875 -15.092 1.00 84.12 162 PRO A N 1
ATOM 1172 C CA . PRO A 1 162 ? 18.992 2.265 -15.291 1.00 84.12 162 PRO A CA 1
ATOM 1173 C C . PRO A 1 162 ? 18.010 2.749 -14.214 1.00 84.12 162 PRO A C 1
ATOM 1175 O O . PRO A 1 162 ? 16.983 2.114 -13.955 1.00 84.12 162 PRO A O 1
ATOM 1178 N N . VAL A 1 163 ? 18.297 3.920 -13.633 1.00 89.88 163 VAL A N 1
ATOM 1179 C CA . VAL A 1 163 ? 17.454 4.533 -12.594 1.00 89.88 163 VAL A CA 1
ATOM 1180 C C . VAL A 1 163 ? 16.018 4.732 -13.097 1.00 89.88 163 VAL A C 1
ATOM 1182 O O . VAL A 1 163 ? 15.772 5.246 -14.190 1.00 89.88 163 VAL A O 1
ATOM 1185 N N . SER A 1 164 ? 15.033 4.383 -12.266 1.00 92.56 164 SER A N 1
ATOM 1186 C CA . SER A 1 164 ? 13.614 4.505 -12.613 1.00 92.56 164 SER A CA 1
ATOM 1187 C C . SER A 1 164 ? 13.068 5.902 -12.309 1.00 92.56 164 SER A C 1
ATOM 1189 O O . SER A 1 164 ? 12.500 6.158 -11.243 1.00 92.56 164 SER A O 1
ATOM 1191 N N . TYR A 1 165 ? 13.167 6.813 -13.279 1.00 91.75 165 TYR A N 1
ATOM 1192 C CA . TYR A 1 165 ? 12.586 8.159 -13.169 1.00 91.75 165 TYR A CA 1
ATOM 1193 C C . TYR A 1 165 ? 11.064 8.158 -12.972 1.00 91.75 165 TYR A C 1
ATOM 1195 O O . TYR A 1 165 ? 10.534 9.034 -12.285 1.00 91.75 165 TYR A O 1
ATOM 1203 N N . GLY A 1 166 ? 10.357 7.163 -13.519 1.00 91.44 166 GLY A N 1
ATOM 1204 C CA . GLY A 1 166 ? 8.921 6.992 -13.281 1.00 91.44 166 GLY A CA 1
ATOM 1205 C C . GLY A 1 166 ? 8.623 6.768 -11.798 1.00 91.44 166 GLY A C 1
ATOM 1206 O O . GLY A 1 166 ? 7.812 7.488 -11.219 1.00 91.44 166 GLY A O 1
ATOM 1207 N N . THR A 1 167 ? 9.367 5.856 -11.163 1.00 94.00 167 THR A N 1
ATOM 1208 C CA . THR A 1 167 ? 9.254 5.585 -9.723 1.00 94.00 167 THR A CA 1
ATOM 1209 C C . THR A 1 167 ? 9.602 6.820 -8.892 1.00 94.00 167 THR A C 1
ATOM 1211 O O . THR A 1 167 ? 8.852 7.174 -7.986 1.00 94.00 167 THR A O 1
ATOM 1214 N N . ILE A 1 168 ? 10.692 7.525 -9.222 1.00 95.50 168 ILE A N 1
ATOM 1215 C CA . ILE A 1 168 ? 11.075 8.777 -8.542 1.00 95.50 168 ILE A CA 1
ATOM 1216 C C . ILE A 1 168 ? 9.953 9.819 -8.633 1.00 95.50 168 ILE A C 1
ATOM 1218 O O . ILE A 1 168 ? 9.618 10.455 -7.633 1.00 95.50 168 ILE A O 1
ATOM 1222 N N . SER A 1 169 ? 9.341 9.972 -9.810 1.00 94.25 169 SER A N 1
ATOM 1223 C CA . SER A 1 169 ? 8.251 10.929 -10.027 1.00 94.25 169 SER A CA 1
ATOM 1224 C C . SER A 1 169 ? 7.038 10.604 -9.153 1.00 94.25 169 SER A C 1
ATOM 1226 O O . SER A 1 169 ? 6.507 11.490 -8.484 1.00 94.25 169 SER A O 1
ATOM 1228 N N . GLU A 1 170 ? 6.625 9.336 -9.089 1.00 96.44 170 GLU A N 1
ATOM 1229 C CA . GLU A 1 170 ? 5.515 8.893 -8.234 1.00 96.44 170 GLU A CA 1
ATOM 1230 C C . GLU A 1 170 ? 5.814 9.111 -6.743 1.00 96.44 170 GLU A C 1
ATOM 1232 O O . GLU A 1 170 ? 4.958 9.612 -6.008 1.00 96.44 170 GLU A O 1
ATOM 1237 N N . MET A 1 171 ? 7.044 8.816 -6.300 1.00 97.06 171 MET A N 1
ATOM 1238 C CA . MET A 1 171 ? 7.495 9.094 -4.931 1.00 97.06 171 MET A CA 1
ATOM 1239 C C . MET A 1 171 ? 7.408 10.590 -4.609 1.00 97.06 171 MET A C 1
ATOM 1241 O O . MET A 1 171 ? 6.853 10.966 -3.575 1.00 97.06 171 MET A O 1
ATOM 1245 N N . ALA A 1 172 ? 7.900 11.449 -5.505 1.00 95.81 172 ALA A N 1
ATOM 1246 C CA . ALA A 1 172 ? 7.864 12.898 -5.336 1.00 95.81 172 ALA A CA 1
ATOM 1247 C C . ALA A 1 172 ? 6.425 13.439 -5.260 1.00 95.81 172 ALA A C 1
ATOM 1249 O O . ALA A 1 172 ? 6.124 14.263 -4.392 1.00 95.81 172 ALA A O 1
ATOM 1250 N N . PHE A 1 173 ? 5.509 12.943 -6.102 1.00 95.19 173 PHE A N 1
ATOM 1251 C CA . PHE A 1 173 ? 4.085 13.283 -6.010 1.00 95.19 173 PHE A CA 1
ATOM 1252 C C . PHE A 1 173 ? 3.484 12.861 -4.665 1.00 95.19 173 PHE A C 1
ATOM 1254 O O . PHE A 1 173 ? 2.807 13.664 -4.018 1.00 95.19 173 PHE A O 1
ATOM 1261 N N . GLY A 1 174 ? 3.764 11.637 -4.208 1.00 95.31 174 GLY A N 1
ATOM 1262 C CA . GLY A 1 174 ? 3.313 11.146 -2.905 1.00 95.31 174 GLY A CA 1
ATOM 1263 C C . GLY A 1 174 ? 3.766 12.044 -1.750 1.00 95.31 174 GLY A C 1
ATOM 1264 O O . GLY A 1 174 ? 2.947 12.462 -0.926 1.00 95.31 174 GLY A O 1
ATOM 1265 N N . LEU A 1 175 ? 5.051 12.410 -1.733 1.00 95.50 175 LEU A N 1
ATOM 1266 C CA . LEU A 1 175 ? 5.635 13.308 -0.732 1.00 95.50 175 LEU A CA 1
ATOM 1267 C C . LEU A 1 175 ? 4.998 14.703 -0.771 1.00 95.50 175 LEU A C 1
ATOM 1269 O O . LEU A 1 175 ? 4.605 15.228 0.273 1.00 95.50 175 LEU A O 1
ATOM 1273 N N . ARG A 1 176 ? 4.816 15.281 -1.966 1.00 94.62 176 ARG A N 1
ATOM 1274 C CA . ARG A 1 176 ? 4.151 16.583 -2.154 1.00 94.62 176 ARG A CA 1
ATOM 1275 C C . ARG A 1 176 ? 2.723 16.591 -1.601 1.00 94.62 176 ARG A C 1
ATOM 1277 O O . ARG A 1 176 ? 2.270 17.609 -1.087 1.00 94.62 176 ARG A O 1
ATOM 1284 N N . HIS A 1 177 ? 2.018 15.464 -1.680 1.00 91.81 177 HIS A N 1
ATOM 1285 C CA . HIS A 1 177 ? 0.665 15.301 -1.143 1.00 91.81 177 HIS A CA 1
ATOM 1286 C C . HIS A 1 177 ? 0.622 14.924 0.351 1.00 91.81 177 HIS A C 1
ATOM 1288 O O . HIS A 1 177 ? -0.458 14.645 0.877 1.00 91.81 177 HIS A O 1
ATOM 1294 N N . GLY A 1 178 ? 1.763 14.889 1.052 1.00 91.69 178 GLY A N 1
ATOM 1295 C CA . GLY A 1 178 ? 1.826 14.509 2.469 1.00 91.69 178 GLY A CA 1
ATOM 1296 C C . GLY A 1 178 ? 1.442 13.045 2.723 1.00 91.69 178 GLY A C 1
ATOM 1297 O O . GLY A 1 178 ? 0.935 12.699 3.801 1.00 91.69 178 GLY A O 1
ATOM 1298 N N . ARG A 1 179 ? 1.623 12.179 1.717 1.00 95.06 179 ARG A N 1
ATOM 1299 C CA . ARG A 1 179 ? 1.416 10.735 1.847 1.00 95.06 179 ARG A CA 1
ATOM 1300 C C . ARG A 1 179 ? 2.615 10.099 2.536 1.00 95.06 179 ARG A C 1
ATOM 1302 O O . ARG A 1 179 ? 3.747 10.555 2.407 1.00 95.06 179 ARG A O 1
ATOM 1309 N N . LEU A 1 180 ? 2.353 8.989 3.220 1.00 97.25 180 LEU A N 1
ATOM 1310 C CA . LEU A 1 180 ? 3.423 8.099 3.650 1.00 97.25 180 LEU A CA 1
ATOM 1311 C C . LEU A 1 180 ? 4.048 7.463 2.401 1.00 97.25 180 LEU A C 1
ATOM 1313 O O . LEU A 1 180 ? 3.362 6.733 1.686 1.00 97.25 180 LEU A O 1
ATOM 1317 N N . VAL A 1 181 ? 5.327 7.742 2.159 1.00 98.38 181 VAL A N 1
ATOM 1318 C CA . VAL A 1 181 ? 6.121 7.095 1.109 1.00 98.38 181 VAL A CA 1
ATOM 1319 C C . VAL A 1 181 ? 7.160 6.209 1.777 1.00 98.38 181 VAL A C 1
ATOM 1321 O O . VAL A 1 181 ? 7.999 6.694 2.534 1.00 98.38 181 VAL A O 1
ATOM 1324 N N . ILE A 1 182 ? 7.075 4.909 1.517 1.0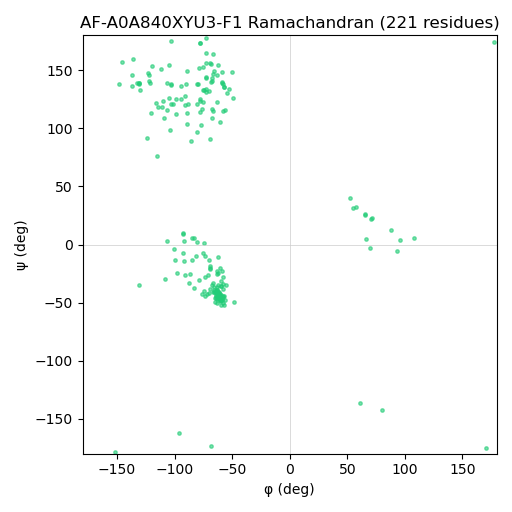0 98.56 182 ILE A N 1
ATOM 1325 C CA . ILE A 1 182 ? 7.996 3.894 2.021 1.00 98.56 182 ILE A CA 1
ATOM 1326 C C . ILE A 1 182 ? 8.951 3.491 0.902 1.00 98.56 182 ILE A C 1
ATOM 1328 O O . ILE A 1 182 ? 8.527 3.319 -0.238 1.00 98.56 182 ILE A O 1
ATOM 1332 N N . GLY A 1 183 ? 10.230 3.326 1.227 1.00 98.31 183 GLY A N 1
ATOM 1333 C CA . GLY A 1 183 ? 11.234 2.765 0.329 1.00 98.31 183 GLY A CA 1
ATOM 1334 C C . GLY A 1 183 ? 11.789 1.454 0.878 1.00 98.31 183 GLY A C 1
ATOM 1335 O O . GLY A 1 183 ? 12.354 1.446 1.974 1.00 98.31 183 GLY A O 1
ATOM 1336 N N . MET A 1 184 ? 11.649 0.377 0.105 1.00 98.44 184 MET A N 1
ATOM 1337 C CA . MET A 1 184 ? 12.382 -0.879 0.302 1.00 98.44 184 MET A CA 1
ATOM 1338 C C . MET A 1 184 ? 13.846 -0.700 -0.111 1.00 98.44 184 MET A C 1
ATOM 1340 O O . MET A 1 184 ? 14.224 0.372 -0.585 1.00 98.44 184 MET A O 1
ATOM 1344 N N . GLU A 1 185 ? 14.686 -1.724 0.047 1.00 95.88 185 GLU A N 1
ATOM 1345 C CA . GLU A 1 185 ? 16.144 -1.591 -0.085 1.00 95.88 185 GLU A CA 1
ATOM 1346 C C . GLU A 1 185 ? 16.594 -0.842 -1.351 1.00 95.88 185 GLU A C 1
ATOM 1348 O O . GLU A 1 185 ? 17.384 0.104 -1.289 1.00 95.88 185 GLU A O 1
ATOM 1353 N N . GLU A 1 186 ? 16.076 -1.235 -2.504 1.00 96.25 186 GLU A N 1
ATOM 1354 C CA . GLU A 1 186 ? 16.524 -0.704 -3.789 1.00 96.25 186 GLU A CA 1
ATOM 1355 C C . GLU A 1 186 ? 15.696 0.494 -4.258 1.00 96.25 186 GLU A C 1
ATOM 1357 O O . GLU A 1 186 ? 15.828 0.934 -5.400 1.00 96.25 186 GLU A O 1
ATOM 1362 N N . ALA A 1 187 ? 14.831 1.043 -3.403 1.00 97.19 187 ALA A N 1
ATOM 1363 C CA . ALA A 1 187 ? 14.106 2.262 -3.719 1.00 97.19 187 ALA A CA 1
ATOM 1364 C C . ALA A 1 187 ? 15.063 3.467 -3.800 1.00 97.19 187 ALA A C 1
ATOM 1366 O O . ALA A 1 187 ? 15.995 3.552 -2.985 1.00 97.19 187 ALA A O 1
ATOM 1367 N N . PRO A 1 188 ? 14.817 4.416 -4.727 1.00 96.31 188 PRO A N 1
ATOM 1368 C CA . PRO A 1 188 ? 15.529 5.687 -4.793 1.00 96.31 188 PRO A CA 1
ATOM 1369 C C . PRO A 1 188 ? 15.568 6.418 -3.448 1.00 96.31 188 PRO A C 1
ATOM 1371 O O . PRO A 1 188 ? 14.635 6.321 -2.647 1.00 96.31 188 PRO A O 1
ATOM 1374 N N . ASP A 1 189 ? 16.645 7.164 -3.210 1.00 92.69 189 ASP A N 1
ATOM 1375 C CA . ASP A 1 189 ? 16.791 7.966 -1.998 1.00 92.69 189 ASP A CA 1
ATOM 1376 C C . ASP A 1 189 ? 16.205 9.366 -2.222 1.00 92.69 189 ASP A C 1
ATOM 1378 O O . ASP A 1 189 ? 16.684 10.128 -3.062 1.00 92.69 189 ASP A O 1
ATOM 1382 N N . LEU A 1 190 ? 15.114 9.677 -1.518 1.00 94.25 190 LEU A N 1
ATOM 1383 C CA . LEU A 1 190 ? 14.461 10.984 -1.548 1.00 94.25 190 LEU A CA 1
ATOM 1384 C C . LEU A 1 190 ? 14.208 11.458 -0.108 1.00 94.25 190 LEU A C 1
ATOM 1386 O O . LEU A 1 190 ? 13.726 10.674 0.719 1.00 94.25 190 LEU A O 1
ATOM 1390 N N . PRO A 1 191 ? 14.431 12.749 0.201 1.00 94.94 191 PRO A N 1
ATOM 1391 C CA . PRO A 1 191 ? 14.077 13.309 1.499 1.00 94.94 191 PRO A CA 1
ATOM 1392 C C . PRO A 1 191 ? 12.598 13.081 1.845 1.00 94.94 191 PRO A C 1
ATOM 1394 O O . PRO A 1 191 ? 11.708 13.389 1.056 1.00 94.94 191 PRO A O 1
ATOM 1397 N N . GLY A 1 192 ? 12.333 12.565 3.048 1.00 93.56 192 GLY A N 1
ATOM 1398 C CA . GLY A 1 192 ? 10.977 12.285 3.543 1.00 93.56 192 GLY A CA 1
ATOM 1399 C C . GLY A 1 192 ? 10.475 10.856 3.301 1.00 93.56 192 GLY A C 1
ATOM 1400 O O . GLY A 1 192 ? 9.416 10.501 3.820 1.00 93.56 192 GLY A O 1
ATOM 1401 N N . VAL A 1 193 ? 11.228 10.023 2.575 1.00 96.38 193 VAL A N 1
ATOM 1402 C CA . VAL A 1 193 ? 10.934 8.589 2.430 1.00 96.38 193 VAL A CA 1
ATOM 1403 C C . VAL A 1 193 ? 11.251 7.848 3.727 1.00 96.38 193 VAL A C 1
ATOM 1405 O O . VAL A 1 193 ? 12.321 8.008 4.313 1.00 96.38 193 VAL A O 1
ATOM 1408 N N . VAL A 1 194 ? 10.331 6.989 4.166 1.00 96.94 194 VAL A N 1
ATOM 1409 C CA . VAL A 1 194 ? 10.537 6.095 5.310 1.00 96.94 194 VAL A CA 1
ATOM 1410 C C . VAL A 1 194 ? 11.112 4.774 4.816 1.00 96.94 194 VAL A C 1
ATOM 1412 O O . VAL A 1 194 ? 10.494 4.082 4.012 1.00 96.94 194 VAL A O 1
ATOM 1415 N N . ARG A 1 195 ? 12.299 4.404 5.289 1.00 97.25 195 ARG A N 1
ATOM 1416 C CA . ARG A 1 195 ? 12.948 3.149 4.895 1.00 97.25 195 ARG A CA 1
ATOM 1417 C C . ARG A 1 195 ? 12.386 1.970 5.681 1.00 97.25 195 ARG A C 1
ATOM 1419 O O . ARG A 1 195 ? 12.183 2.087 6.888 1.00 97.25 195 ARG A O 1
ATOM 1426 N N . CYS A 1 196 ? 12.159 0.855 4.992 1.00 98.00 196 CYS A N 1
ATOM 1427 C CA . CYS A 1 196 ? 11.769 -0.414 5.603 1.00 98.00 196 CYS A CA 1
ATOM 1428 C C . CYS A 1 196 ? 12.644 -1.547 5.081 1.00 98.00 196 CYS A C 1
ATOM 1430 O O . CYS A 1 196 ? 12.930 -1.609 3.886 1.00 98.00 196 CYS A O 1
ATOM 1432 N N . ALA A 1 197 ? 13.046 -2.441 5.982 1.00 96.94 197 ALA A N 1
ATOM 1433 C CA . ALA A 1 197 ? 13.867 -3.597 5.633 1.00 96.94 197 ALA A CA 1
ATOM 1434 C C . ALA A 1 197 ? 13.025 -4.800 5.187 1.00 96.94 197 ALA A C 1
ATOM 1436 O O . ALA A 1 197 ? 13.520 -5.648 4.449 1.00 96.94 197 ALA A O 1
ATOM 1437 N N . THR A 1 198 ? 11.766 -4.887 5.634 1.00 98.50 198 THR A N 1
ATOM 1438 C CA . THR A 1 198 ? 10.877 -6.015 5.322 1.00 98.50 198 THR A CA 1
ATOM 1439 C C . THR A 1 198 ? 9.468 -5.566 4.942 1.00 98.50 198 THR A C 1
ATOM 1441 O O . THR A 1 198 ? 9.025 -4.457 5.262 1.00 98.50 198 THR A O 1
ATOM 1444 N N . ALA A 1 199 ? 8.743 -6.453 4.258 1.00 98.62 199 ALA A N 1
ATOM 1445 C CA . ALA A 1 199 ? 7.355 -6.230 3.871 1.00 98.62 199 ALA A CA 1
ATOM 1446 C C . ALA A 1 199 ? 6.424 -6.076 5.085 1.00 98.62 199 ALA A C 1
ATOM 1448 O O . ALA A 1 199 ? 5.490 -5.276 5.052 1.00 98.62 199 ALA A O 1
ATOM 1449 N N . GLU A 1 200 ? 6.690 -6.801 6.172 1.00 98.31 200 GLU A N 1
ATOM 1450 C CA . GLU A 1 200 ? 5.937 -6.726 7.426 1.00 98.31 200 GLU A CA 1
ATOM 1451 C C . GLU A 1 200 ? 6.101 -5.359 8.084 1.00 98.31 200 GLU A C 1
ATOM 1453 O O . GLU A 1 200 ? 5.122 -4.788 8.564 1.00 98.31 200 GLU A O 1
ATOM 1458 N N . GLU A 1 201 ? 7.317 -4.806 8.070 1.00 98.19 201 GLU A N 1
ATOM 1459 C CA . GLU A 1 201 ? 7.570 -3.460 8.577 1.00 98.19 201 GLU A CA 1
ATOM 1460 C C . GLU A 1 201 ? 6.809 -2.416 7.749 1.00 98.19 201 GLU A C 1
ATOM 1462 O O . GLU A 1 201 ? 6.116 -1.559 8.308 1.00 98.19 201 GLU A O 1
ATOM 1467 N N . ALA A 1 202 ? 6.875 -2.522 6.417 1.00 98.44 202 ALA A N 1
ATOM 1468 C CA . ALA A 1 202 ? 6.142 -1.634 5.522 1.00 98.44 202 ALA A CA 1
ATOM 1469 C C . ALA A 1 202 ? 4.624 -1.708 5.778 1.00 98.44 202 ALA A C 1
ATOM 1471 O O . ALA A 1 202 ? 3.966 -0.679 5.960 1.00 98.44 202 ALA A O 1
ATOM 1472 N N . ALA A 1 203 ? 4.071 -2.919 5.880 1.00 98.56 203 ALA A N 1
ATOM 1473 C CA . ALA A 1 203 ? 2.656 -3.148 6.154 1.00 98.56 203 ALA A CA 1
ATOM 1474 C C . ALA A 1 203 ? 2.231 -2.630 7.540 1.00 98.56 203 ALA A C 1
ATOM 1476 O O . ALA A 1 203 ? 1.174 -2.008 7.668 1.00 98.56 203 ALA A O 1
ATOM 1477 N N . ALA A 1 204 ? 3.065 -2.809 8.569 1.00 97.69 204 ALA A N 1
ATOM 1478 C CA . ALA A 1 204 ? 2.813 -2.285 9.909 1.00 97.69 204 ALA A CA 1
ATOM 1479 C C . ALA A 1 204 ? 2.768 -0.750 9.932 1.00 97.69 204 ALA A C 1
ATOM 1481 O O . ALA A 1 204 ? 1.888 -0.166 10.568 1.00 97.69 204 ALA A O 1
ATOM 1482 N N . ARG A 1 205 ? 3.659 -0.078 9.191 1.00 97.62 205 ARG A N 1
ATOM 1483 C CA . ARG A 1 205 ? 3.646 1.390 9.067 1.00 97.62 205 ARG A CA 1
ATOM 1484 C C . ARG A 1 205 ? 2.412 1.896 8.327 1.00 97.62 205 ARG A C 1
ATOM 1486 O O . ARG A 1 205 ? 1.816 2.886 8.756 1.00 97.62 205 ARG A O 1
ATOM 1493 N N . VAL A 1 206 ? 1.993 1.212 7.262 1.00 98.12 206 VAL A N 1
ATOM 1494 C CA . VAL A 1 206 ? 0.745 1.533 6.552 1.00 98.12 206 VAL A CA 1
ATOM 1495 C C . VAL A 1 206 ? -0.467 1.350 7.471 1.00 98.12 206 VAL A C 1
ATOM 1497 O O . VAL A 1 206 ? -1.312 2.243 7.536 1.00 98.12 206 VAL A O 1
ATOM 1500 N N . ALA A 1 207 ? -0.527 0.261 8.242 1.00 97.75 207 ALA A N 1
ATOM 1501 C CA . ALA A 1 207 ? -1.591 0.014 9.215 1.00 97.75 207 ALA A CA 1
ATOM 1502 C C . ALA A 1 207 ? -1.661 1.109 10.294 1.00 97.75 207 ALA A C 1
ATOM 1504 O O . ALA A 1 207 ? -2.730 1.667 10.544 1.00 97.75 207 ALA A O 1
ATOM 1505 N N . ALA A 1 208 ? -0.522 1.485 10.882 1.00 96.31 208 ALA A N 1
ATOM 1506 C CA . ALA A 1 208 ? -0.459 2.565 11.866 1.00 96.31 208 ALA A CA 1
ATOM 1507 C C . ALA A 1 208 ? -0.894 3.918 11.273 1.00 96.31 208 ALA A C 1
ATOM 1509 O O . ALA A 1 208 ? -1.631 4.674 11.908 1.00 96.31 208 ALA A O 1
ATOM 1510 N N . ARG A 1 209 ? -0.491 4.222 10.030 1.00 96.06 209 ARG A N 1
ATOM 1511 C CA . ARG A 1 209 ? -0.914 5.440 9.319 1.00 96.06 209 ARG A CA 1
ATOM 1512 C C . ARG A 1 209 ? -2.412 5.445 9.023 1.00 96.06 209 ARG A C 1
ATOM 1514 O O . ARG A 1 209 ? -3.032 6.500 9.141 1.00 96.06 209 ARG A O 1
ATOM 1521 N N . TYR A 1 210 ? -2.979 4.298 8.651 1.00 97.00 210 TYR A N 1
ATOM 1522 C CA . TYR A 1 210 ? -4.410 4.114 8.386 1.00 97.00 210 TYR A CA 1
ATOM 1523 C C . TYR A 1 210 ? -5.265 4.346 9.634 1.00 97.00 210 TYR A C 1
ATOM 1525 O O . TYR A 1 210 ? -6.300 5.000 9.559 1.00 97.00 210 TYR A O 1
ATOM 1533 N N . LEU A 1 211 ? -4.784 3.895 10.792 1.00 95.88 211 LEU A N 1
ATOM 1534 C CA . LEU A 1 211 ? -5.431 4.109 12.086 1.00 95.88 211 LEU A CA 1
ATOM 1535 C C . LEU A 1 211 ? -5.155 5.498 12.691 1.00 95.88 211 LEU A C 1
ATOM 1537 O O . LEU A 1 211 ? -5.588 5.769 13.807 1.00 95.88 211 LEU A O 1
ATOM 1541 N N . GLY A 1 212 ? -4.417 6.379 12.006 1.00 93.25 212 GLY A N 1
ATOM 1542 C CA . GLY A 1 212 ? -4.081 7.711 12.522 1.00 93.25 212 GLY A CA 1
ATOM 1543 C C . GLY A 1 212 ? -3.171 7.697 13.758 1.00 93.25 212 GLY A C 1
ATOM 1544 O O . GLY A 1 212 ? -3.218 8.630 14.555 1.00 93.25 212 GLY A O 1
ATOM 1545 N N . LEU A 1 213 ? -2.374 6.639 13.929 1.00 90.00 213 LEU A N 1
ATOM 1546 C CA . LEU A 1 213 ? -1.458 6.447 15.060 1.00 90.00 213 LEU A CA 1
ATOM 1547 C C . LEU A 1 213 ? -0.056 7.007 14.785 1.00 90.00 213 LEU A C 1
ATOM 1549 O O . LEU A 1 213 ? 0.665 7.405 15.694 1.00 90.00 213 LEU A O 1
ATOM 1553 N N . ALA A 1 214 ? 0.328 7.078 13.510 1.00 79.62 214 ALA A N 1
ATOM 1554 C CA . ALA A 1 214 ? 1.568 7.715 13.090 1.00 79.62 214 ALA A CA 1
ATOM 1555 C C . ALA A 1 214 ? 1.340 9.209 12.784 1.00 79.62 214 ALA A C 1
ATOM 1557 O O . ALA A 1 214 ? 0.349 9.541 12.119 1.00 79.62 214 ALA A O 1
ATOM 1558 N N . PRO A 1 215 ? 2.254 10.114 13.194 1.00 61.19 215 PRO A N 1
ATOM 1559 C CA . PRO A 1 215 ? 2.172 11.518 12.810 1.00 61.19 215 PRO A CA 1
ATOM 1560 C C . PRO A 1 215 ? 2.212 11.660 11.278 1.00 61.19 215 PRO A C 1
ATOM 1562 O O . PRO A 1 215 ? 2.849 10.846 10.598 1.00 61.19 215 PRO A O 1
ATOM 1565 N N . PRO A 1 216 ? 1.545 12.678 10.703 1.00 59.12 216 PRO A N 1
ATOM 1566 C CA . PRO A 1 216 ? 1.632 12.931 9.272 1.00 59.12 216 PRO A CA 1
ATOM 1567 C C . PRO A 1 216 ? 3.094 13.169 8.876 1.00 59.12 216 PRO A C 1
ATOM 1569 O O . PRO A 1 216 ? 3.832 13.865 9.577 1.00 59.12 216 PRO A O 1
ATOM 1572 N N . SER A 1 217 ? 3.512 12.604 7.742 1.00 57.25 217 SER A N 1
ATOM 1573 C CA . SER A 1 217 ? 4.788 12.945 7.115 1.00 57.25 217 SER A CA 1
ATOM 1574 C C . SER A 1 217 ? 4.797 14.453 6.875 1.00 57.25 217 SER A C 1
ATOM 1576 O O . SER A 1 217 ? 3.946 14.959 6.139 1.00 57.25 217 SER A O 1
ATOM 1578 N N . ARG A 1 218 ? 5.706 15.183 7.535 1.00 51.91 218 ARG A N 1
ATOM 1579 C CA . ARG A 1 218 ? 5.888 16.614 7.272 1.00 51.91 218 ARG A CA 1
ATOM 1580 C C . ARG A 1 218 ? 6.223 16.760 5.791 1.00 51.91 218 ARG A C 1
ATOM 1582 O O . ARG A 1 218 ? 7.268 16.281 5.361 1.00 51.91 218 ARG A O 1
ATOM 1589 N N . ALA A 1 219 ? 5.346 17.401 5.021 1.00 47.06 219 ALA A N 1
ATOM 1590 C CA . ALA A 1 219 ? 5.754 17.911 3.721 1.00 47.06 219 ALA A CA 1
ATOM 1591 C C . ALA A 1 219 ? 6.919 18.889 3.965 1.00 47.06 219 ALA A C 1
ATOM 1593 O O . ALA A 1 219 ? 6.859 19.643 4.948 1.00 47.06 219 ALA A O 1
ATOM 1594 N N . PRO A 1 220 ? 7.982 18.886 3.141 1.00 43.28 220 PRO A N 1
ATOM 1595 C CA . PRO A 1 220 ? 8.928 19.991 3.172 1.00 43.28 220 PRO A CA 1
ATOM 1596 C C . PRO A 1 220 ? 8.124 21.284 3.001 1.00 43.28 220 PRO A C 1
ATOM 1598 O O . PRO A 1 220 ? 7.199 21.330 2.185 1.00 43.28 220 PRO A O 1
ATOM 1601 N N . ALA A 1 221 ? 8.409 22.290 3.835 1.00 42.88 221 ALA A N 1
ATOM 1602 C CA . ALA A 1 221 ? 7.782 23.598 3.702 1.00 42.88 221 ALA A CA 1
ATOM 1603 C C . ALA A 1 221 ? 7.913 24.026 2.237 1.00 42.88 221 ALA A C 1
ATOM 1605 O O . ALA A 1 221 ? 9.013 23.961 1.689 1.00 42.88 221 ALA A O 1
ATOM 1606 N N . ALA A 1 222 ? 6.794 24.367 1.596 1.00 42.47 222 ALA A N 1
ATOM 1607 C CA . ALA A 1 222 ? 6.825 24.900 0.244 1.00 42.47 222 ALA A CA 1
ATOM 1608 C C . ALA A 1 222 ? 7.650 26.194 0.290 1.00 42.47 222 ALA A C 1
ATOM 1610 O O . ALA A 1 222 ? 7.206 27.177 0.885 1.00 42.47 222 ALA A O 1
ATOM 1611 N N . GLY A 1 223 ? 8.880 26.122 -0.220 1.00 39.78 223 GLY A N 1
ATOM 1612 C CA . GLY A 1 223 ? 9.743 27.268 -0.489 1.00 39.78 223 GLY A CA 1
ATOM 1613 C C . GLY A 1 223 ? 9.457 27.839 -1.863 1.00 39.78 223 GLY A C 1
ATOM 1614 O O . GLY A 1 223 ? 9.014 27.056 -2.737 1.00 39.78 223 GLY A O 1
#

InterPro domains:
  IPR041164 AF_1126-like [PF18306] (60-186)
  IPR052341 LOG family pyrimidine/purine nucleotide 5'-monophosphatases [PTHR43393] (60-171)

Mean predicted aligned error: 4.7 Å